Protein AF-X1HG14-F1 (afdb_monomer_lite)

Secondary structure (DSSP, 8-state):
--SSHHHHH------S-TT--HHHHHHHHHHTTS-HHHHHHHHHHHHHH-HHHHHHHHHSS--S-THHHHHHHHTT-TTSHHHHHHHHS--TTSSTTSPPHHHHHHHHTTTT-HHHHHHHHHHHHHTT-HHHHHHHHHTTTT-TTTS-GGGHHHHHHHHHHHGGGS-----STT---HHHHHHHHHHHHHTT-S-HHHHHHHHHHHHHH-S-SHHHHHHHHHHHHHHHTT--GGG-SS-GGGSGGG-

Foldseek 3Di:
DDDCLCLQQPQDWDPDPLVDQVSVVVLVVVLVPDDPVCSVVVLVVSCVLRVQVVCCVPRVGRPDHPVVLLVCVVVLGCNRSVNVCVVVPPDPQGDPLAHRPVNLLCLLVQLQALVSNLVSLVVCLVVVNNLNSLVVVLSCLPPCVSHPLNSLLSLLLSLQQCLQSADPDADDDPGPGSNVSSLSSNLSSLLVDPALVVVLVSLVVRQVVHNHDCSLVVNLVVQVVCVVVVHDCNSHSHGNVCSVVSD

Sequence (247 aa):
MKSHNSLFTSTERDTSSQDNNPRKTEIDEALGKIPIETRDSVLELIKRLFPQIDGVYQYGYSSHGHEWQLIWSKDLRVCATDNFDSYFTLIPGGVEEELSQYEIVNVLGRTNNVEEFEKILREYLENKKIRKVLQKMHVYTDDENLIPKANAENIVHALFNISDDLPEEKIGMLDFGADMELMQIIYQILIREEDKNKNYEILKRTIPESRGLYGPVQKISLESSKKEKGKDSDKFVVPEDKIEELQ

pLDDT: mean 88.33, std 11.68, range [37.03, 98.62]

Structure (mmCIF, N/CA/C/O backbone):
data_AF-X1HG14-F1
#
_entry.id   AF-X1HG14-F1
#
loop_
_atom_site.group_PDB
_atom_site.id
_atom_site.type_symbol
_atom_site.label_atom_id
_atom_site.label_alt_id
_atom_site.label_comp_id
_atom_site.label_asym_id
_atom_site.label_entity_id
_atom_site.label_seq_id
_atom_site.pdbx_PDB_ins_code
_atom_site.Cartn_x
_atom_site.Cartn_y
_atom_site.Cartn_z
_atom_site.occupancy
_atom_site.B_iso_or_equiv
_atom_site.auth_seq_id
_atom_site.auth_comp_id
_atom_site.auth_asym_id
_atom_site.auth_atom_id
_atom_site.pdbx_PDB_model_num
ATOM 1 N N . MET A 1 1 ? 19.791 -11.208 -12.837 1.00 37.03 1 MET A N 1
ATOM 2 C CA . MET A 1 1 ? 20.269 -10.135 -13.735 1.00 37.03 1 MET A CA 1
ATOM 3 C C . MET A 1 1 ? 19.737 -8.788 -13.227 1.00 37.03 1 MET A C 1
ATOM 5 O O . MET A 1 1 ? 19.044 -8.097 -13.949 1.00 37.03 1 MET A O 1
ATOM 9 N N . LYS A 1 2 ? 20.025 -8.444 -11.959 1.00 44.75 2 LYS A N 1
ATOM 10 C CA . LYS A 1 2 ? 19.595 -7.200 -11.293 1.00 44.75 2 LYS A CA 1
ATOM 11 C C . LYS A 1 2 ? 20.844 -6.346 -11.067 1.00 44.75 2 LYS A C 1
ATOM 13 O O . LYS A 1 2 ? 21.609 -6.705 -10.180 1.00 44.75 2 LYS A O 1
ATOM 18 N N . SER A 1 3 ? 21.100 -5.304 -11.866 1.00 54.47 3 SER A N 1
ATOM 19 C CA . SER A 1 3 ? 22.075 -4.261 -11.461 1.00 54.47 3 SER A CA 1
ATOM 20 C C . SER A 1 3 ? 22.088 -2.948 -12.264 1.00 54.47 3 SER A C 1
ATOM 22 O O . SER A 1 3 ? 22.900 -2.099 -11.923 1.00 54.47 3 SER A O 1
ATOM 24 N N . HIS A 1 4 ? 21.258 -2.737 -13.298 1.00 69.06 4 HIS A N 1
ATOM 25 C CA . HIS A 1 4 ? 21.346 -1.509 -14.123 1.00 69.06 4 HIS A CA 1
ATOM 26 C C . HIS A 1 4 ? 20.038 -0.702 -14.212 1.00 69.06 4 HIS A C 1
ATOM 28 O O . HIS A 1 4 ? 19.959 0.230 -15.003 1.00 69.06 4 HIS A O 1
ATOM 34 N N . ASN A 1 5 ? 19.002 -1.017 -13.426 1.00 82.75 5 ASN A N 1
ATOM 35 C CA . ASN A 1 5 ? 17.765 -0.222 -13.435 1.00 82.75 5 ASN A CA 1
ATOM 36 C C . ASN A 1 5 ? 18.010 1.206 -12.913 1.00 82.75 5 ASN A C 1
ATOM 38 O O . ASN A 1 5 ? 17.555 2.168 -13.525 1.00 82.75 5 ASN A O 1
ATOM 42 N N . SER A 1 6 ? 18.826 1.356 -11.865 1.00 86.75 6 SER A N 1
ATOM 43 C CA . SER A 1 6 ? 19.183 2.640 -11.250 1.00 86.75 6 SER A CA 1
ATOM 44 C C . SER A 1 6 ? 19.864 3.618 -12.210 1.00 86.75 6 SER A C 1
ATOM 46 O O . SER A 1 6 ? 19.707 4.828 -12.036 1.00 86.75 6 SER A O 1
ATOM 48 N N . LEU A 1 7 ? 20.537 3.118 -13.258 1.00 89.00 7 LEU A N 1
ATOM 49 C CA . LEU A 1 7 ? 21.065 3.941 -14.350 1.00 89.00 7 LEU A CA 1
ATOM 50 C C . LEU A 1 7 ? 19.959 4.818 -14.946 1.00 89.00 7 LEU A C 1
ATOM 52 O O . LEU A 1 7 ? 20.166 6.010 -15.146 1.00 89.00 7 LEU A O 1
ATOM 56 N N . PHE A 1 8 ? 18.775 4.237 -15.161 1.00 89.94 8 PHE A N 1
ATOM 57 C CA . PHE A 1 8 ? 17.622 4.886 -15.783 1.00 89.94 8 PHE A CA 1
ATOM 58 C C . PHE A 1 8 ? 16.586 5.404 -14.782 1.00 89.94 8 PHE A C 1
ATOM 60 O O . PHE A 1 8 ? 15.851 6.337 -15.111 1.00 89.94 8 PHE A O 1
ATOM 67 N N . THR A 1 9 ? 16.490 4.803 -13.589 1.00 91.19 9 THR A N 1
ATOM 68 C CA . THR A 1 9 ? 15.391 5.046 -12.640 1.00 91.19 9 THR A CA 1
ATOM 69 C C . THR A 1 9 ? 15.763 5.806 -11.376 1.00 91.19 9 THR A C 1
ATOM 71 O O . THR A 1 9 ? 14.869 6.166 -10.616 1.00 91.19 9 THR A O 1
ATOM 74 N N . SER A 1 10 ? 17.049 6.075 -11.128 1.00 88.06 10 SER A N 1
ATOM 75 C CA . SER A 1 10 ? 17.454 6.761 -9.899 1.00 88.06 10 SER A CA 1
ATOM 76 C C . SER A 1 10 ? 16.996 8.224 -9.867 1.00 88.06 10 SER A C 1
ATOM 78 O O . SER A 1 10 ? 17.323 9.025 -10.750 1.00 88.06 10 SER A O 1
ATOM 80 N N . THR A 1 11 ? 16.304 8.588 -8.787 1.00 86.12 11 THR A N 1
ATOM 81 C CA . THR A 1 11 ? 15.954 9.972 -8.420 1.00 86.12 11 THR A CA 1
ATOM 82 C C . THR A 1 11 ? 16.933 10.584 -7.419 1.00 86.12 11 THR A C 1
ATOM 84 O O . THR A 1 11 ? 16.721 11.699 -6.945 1.00 86.12 11 THR A O 1
ATOM 87 N N . GLU A 1 12 ? 18.006 9.875 -7.066 1.00 78.44 12 GLU A N 1
ATOM 88 C CA . GLU A 1 12 ? 19.009 10.404 -6.148 1.00 78.44 12 GLU A CA 1
ATOM 89 C C . GLU A 1 12 ? 19.775 11.562 -6.802 1.00 78.44 12 GLU A C 1
ATOM 91 O O . GLU A 1 12 ? 20.118 11.539 -7.994 1.00 78.44 12 GLU A O 1
ATOM 96 N N . ARG A 1 13 ? 20.017 12.613 -6.009 1.00 68.00 13 ARG A N 1
ATOM 97 C CA . ARG A 1 13 ? 20.883 13.718 -6.419 1.00 68.00 13 ARG A CA 1
ATOM 98 C C . ARG A 1 13 ? 22.331 13.312 -6.212 1.00 68.00 13 ARG A C 1
ATOM 100 O O . ARG A 1 13 ? 22.834 13.357 -5.092 1.00 68.00 13 ARG A O 1
ATOM 107 N N . ASP A 1 14 ? 23.004 13.014 -7.311 1.00 62.06 14 ASP A N 1
ATOM 108 C CA . ASP A 1 14 ? 24.458 12.952 -7.333 1.00 62.06 14 ASP A CA 1
ATOM 109 C C . ASP A 1 14 ? 25.018 14.371 -7.179 1.00 62.06 14 ASP A C 1
ATOM 111 O O . ASP A 1 14 ? 24.690 15.276 -7.946 1.00 62.06 14 ASP A O 1
ATOM 115 N N . THR A 1 15 ? 25.863 14.587 -6.171 1.00 55.31 15 THR A N 1
ATOM 116 C CA . THR A 1 15 ? 26.515 15.881 -5.892 1.00 55.31 15 THR A CA 1
ATOM 117 C C . THR A 1 15 ? 27.726 16.154 -6.794 1.00 55.31 15 THR A C 1
ATOM 119 O O . THR A 1 15 ? 28.475 17.105 -6.566 1.00 55.31 15 THR A O 1
ATOM 122 N N . SER A 1 16 ? 27.935 15.331 -7.825 1.00 55.62 16 SER A N 1
ATOM 123 C CA . SER A 1 16 ? 28.983 15.510 -8.830 1.00 55.62 16 SER A CA 1
ATOM 124 C C . SER A 1 16 ? 28.740 16.759 -9.684 1.00 55.62 16 SER A C 1
ATOM 126 O O . SER A 1 16 ? 27.602 17.113 -9.983 1.00 55.62 16 SER A O 1
ATOM 128 N N . SER A 1 17 ? 29.822 17.418 -10.110 1.00 55.56 17 SER A N 1
ATOM 129 C CA . SER A 1 17 ? 29.793 18.572 -11.022 1.00 55.56 17 SER A CA 1
ATOM 130 C C . SER A 1 17 ? 28.942 18.312 -12.275 1.00 55.56 17 SER A C 1
ATOM 132 O O . SER A 1 17 ? 28.967 17.194 -12.787 1.00 55.56 17 SER A O 1
ATOM 134 N N . GLN A 1 18 ? 28.291 19.358 -12.804 1.00 56.31 18 GLN A N 1
ATOM 135 C CA . GLN A 1 18 ? 27.394 19.349 -13.980 1.00 56.31 18 GLN A CA 1
ATOM 136 C C . GLN A 1 18 ? 27.862 18.486 -15.172 1.00 56.31 18 GLN A C 1
ATOM 138 O O . GLN A 1 18 ? 27.026 17.881 -15.839 1.00 56.31 18 GLN A O 1
ATOM 143 N N . ASP A 1 19 ? 29.175 18.391 -15.410 1.00 58.16 19 ASP A N 1
ATOM 144 C CA . ASP A 1 19 ? 29.764 17.666 -16.545 1.00 58.16 19 ASP A CA 1
ATOM 145 C C . ASP A 1 19 ? 30.156 16.200 -16.270 1.00 58.16 19 ASP A C 1
ATOM 147 O O . ASP A 1 19 ? 30.529 15.496 -17.203 1.00 58.16 19 ASP A O 1
ATOM 151 N N . ASN A 1 20 ? 30.061 15.705 -15.029 1.00 66.31 20 ASN A N 1
ATOM 152 C CA . ASN A 1 20 ? 30.586 14.385 -14.634 1.00 66.31 20 ASN A CA 1
ATOM 153 C C . ASN A 1 20 ? 29.523 13.464 -14.020 1.00 66.31 20 ASN A C 1
ATOM 155 O O . ASN A 1 20 ? 29.824 12.700 -13.102 1.00 66.31 20 ASN A O 1
ATOM 159 N N . ASN A 1 21 ? 28.275 13.530 -14.490 1.00 82.56 21 ASN A N 1
ATOM 160 C CA . ASN A 1 21 ? 27.281 12.558 -14.045 1.00 82.56 21 ASN A CA 1
ATOM 161 C C . ASN A 1 21 ? 27.595 11.180 -14.668 1.00 82.56 21 ASN A C 1
ATOM 163 O O . ASN A 1 21 ? 27.523 11.055 -15.894 1.00 82.56 21 ASN A O 1
ATOM 167 N N . PRO A 1 22 ? 27.900 10.139 -13.869 1.00 85.94 22 PRO A N 1
ATOM 168 C CA . PRO A 1 22 ? 28.295 8.828 -14.391 1.00 85.94 22 PRO A CA 1
ATOM 169 C C . PRO A 1 22 ? 27.205 8.189 -15.259 1.00 85.94 22 PRO A C 1
ATOM 171 O O . PRO A 1 22 ? 27.520 7.503 -16.229 1.00 85.94 22 PRO A O 1
ATOM 174 N N . ARG A 1 23 ? 25.927 8.486 -14.980 1.00 89.44 23 ARG A N 1
ATOM 175 C CA . ARG A 1 23 ? 24.801 7.985 -15.777 1.00 89.44 23 ARG A CA 1
ATOM 176 C C . ARG A 1 23 ? 24.809 8.542 -17.195 1.00 89.44 23 ARG A C 1
ATOM 178 O O . ARG A 1 23 ? 24.536 7.808 -18.137 1.00 89.44 23 ARG A O 1
ATOM 185 N N . LYS A 1 24 ? 25.139 9.830 -17.356 1.00 90.81 24 LYS A N 1
ATOM 186 C CA . LYS A 1 24 ? 25.243 10.464 -18.679 1.00 90.81 24 LYS A CA 1
ATOM 187 C C . LYS A 1 24 ? 26.335 9.793 -19.503 1.00 90.81 24 LYS A C 1
ATOM 189 O O . LYS A 1 24 ? 26.085 9.407 -20.637 1.00 90.81 24 LYS A O 1
ATOM 194 N N . THR A 1 25 ? 27.510 9.608 -18.902 1.00 90.94 25 THR A N 1
ATOM 195 C CA . THR A 1 25 ? 28.652 8.957 -19.550 1.00 90.94 25 THR A CA 1
ATOM 196 C C . THR A 1 25 ? 28.298 7.553 -20.026 1.00 90.94 25 THR A C 1
ATOM 198 O O . THR A 1 25 ? 28.524 7.226 -21.185 1.00 90.94 25 THR A O 1
ATOM 201 N N . GLU A 1 26 ? 27.684 6.738 -19.169 1.00 91.94 26 GLU A N 1
ATOM 202 C CA . GLU A 1 26 ? 27.325 5.361 -19.516 1.00 91.94 26 GLU A CA 1
ATOM 203 C C . GLU A 1 26 ? 26.264 5.291 -20.631 1.00 91.94 26 GLU A C 1
ATOM 205 O O . GLU A 1 26 ? 26.363 4.461 -21.541 1.00 91.94 26 GLU A O 1
ATOM 210 N N . ILE A 1 27 ? 25.281 6.200 -20.622 1.00 92.50 27 ILE A N 1
ATOM 211 C CA . ILE A 1 27 ? 24.283 6.299 -21.696 1.00 92.50 27 ILE A CA 1
ATOM 212 C C . ILE A 1 27 ? 24.938 6.758 -23.006 1.00 92.50 27 ILE A C 1
ATOM 214 O O . ILE A 1 27 ? 24.685 6.150 -24.046 1.00 92.50 27 ILE A O 1
ATOM 218 N N . ASP A 1 28 ? 25.808 7.770 -22.978 1.00 94.00 28 ASP A N 1
ATOM 219 C CA . ASP A 1 28 ? 26.518 8.261 -24.167 1.00 94.00 28 ASP A CA 1
ATOM 220 C C . ASP A 1 28 ? 27.437 7.177 -24.765 1.00 94.00 28 ASP A C 1
ATOM 222 O O . ASP A 1 28 ? 27.477 6.991 -25.986 1.00 94.00 28 ASP A O 1
ATOM 226 N N . GLU A 1 29 ? 28.114 6.389 -23.925 1.00 94.19 29 GLU A N 1
ATOM 227 C CA . GLU A 1 29 ? 28.898 5.224 -24.353 1.00 94.19 29 GLU A CA 1
ATOM 228 C C . GLU A 1 29 ? 28.026 4.144 -25.010 1.00 94.19 29 GLU A C 1
ATOM 230 O O . GLU A 1 29 ? 28.424 3.544 -26.016 1.00 94.19 29 GLU A O 1
ATOM 235 N N . ALA A 1 30 ? 26.827 3.890 -24.478 1.00 92.38 30 ALA A N 1
ATOM 236 C CA . ALA A 1 30 ? 25.874 2.958 -25.074 1.00 92.38 30 ALA A CA 1
ATOM 237 C C . ALA A 1 30 ? 25.327 3.476 -26.416 1.00 92.38 30 ALA A C 1
ATOM 239 O O . ALA A 1 30 ? 25.281 2.719 -27.390 1.00 92.38 30 ALA A O 1
ATOM 240 N N . LEU A 1 31 ? 24.994 4.768 -26.512 1.00 94.12 31 LEU A N 1
ATOM 241 C CA . LEU A 1 31 ? 24.591 5.425 -27.761 1.00 94.12 31 LEU A CA 1
ATOM 242 C C . LEU A 1 31 ? 25.721 5.407 -28.805 1.00 94.12 31 LEU A C 1
ATOM 244 O O . LEU A 1 31 ? 25.474 5.287 -30.005 1.00 94.12 31 LEU A O 1
ATOM 248 N N . GLY A 1 32 ? 26.981 5.438 -28.368 1.00 94.81 32 GLY A N 1
ATOM 249 C CA . GLY A 1 32 ? 28.151 5.271 -29.231 1.00 94.81 32 GLY A CA 1
ATOM 250 C C . GLY A 1 32 ? 28.179 3.942 -29.999 1.00 94.81 32 GLY A C 1
ATOM 251 O O . GLY A 1 32 ? 28.792 3.869 -31.066 1.00 94.81 32 GLY A O 1
ATOM 252 N N . LYS A 1 33 ? 27.482 2.910 -29.506 1.00 94.75 33 LYS A N 1
ATOM 253 C CA . LYS A 1 33 ? 27.430 1.567 -30.110 1.00 94.75 33 LYS A CA 1
ATOM 254 C C . LYS A 1 33 ? 26.352 1.419 -31.188 1.00 94.75 33 LYS A C 1
ATOM 256 O O . LYS A 1 33 ? 26.352 0.411 -31.890 1.00 94.75 33 LYS A O 1
ATOM 261 N N . ILE A 1 34 ? 25.453 2.394 -31.332 1.00 94.19 34 ILE A N 1
ATOM 262 C CA . ILE A 1 34 ? 24.388 2.385 -32.348 1.00 94.19 34 ILE A CA 1
ATOM 263 C C . ILE A 1 34 ? 24.704 3.347 -33.514 1.00 94.19 34 ILE A C 1
ATOM 265 O O . ILE A 1 34 ? 25.534 4.257 -33.350 1.00 94.19 34 ILE A O 1
ATOM 269 N N . PRO A 1 35 ? 24.070 3.161 -34.695 1.00 95.56 35 PRO A N 1
ATOM 270 C CA . PRO A 1 35 ? 24.285 4.010 -35.868 1.00 95.56 35 PRO A CA 1
ATOM 271 C C . PRO A 1 35 ? 24.000 5.484 -35.580 1.00 95.56 35 PRO A C 1
ATOM 273 O O . PRO A 1 35 ? 23.017 5.812 -34.907 1.00 95.56 35 PRO A O 1
ATOM 276 N N . ILE A 1 36 ? 24.858 6.373 -36.089 1.00 94.50 36 ILE A N 1
ATOM 277 C CA . ILE A 1 36 ? 24.863 7.794 -35.719 1.00 94.50 36 ILE A CA 1
ATOM 278 C C . ILE A 1 36 ? 23.544 8.493 -36.052 1.00 94.50 36 ILE A C 1
ATOM 280 O O . ILE A 1 36 ? 23.058 9.291 -35.259 1.00 94.50 36 ILE A O 1
ATOM 284 N N . GLU A 1 37 ? 22.917 8.103 -37.157 1.00 95.25 37 GLU A N 1
ATOM 285 C CA . GLU A 1 37 ? 21.624 8.589 -37.628 1.00 95.25 37 GLU A CA 1
ATOM 286 C C . GLU A 1 37 ? 20.454 8.277 -36.681 1.00 95.25 37 GLU A C 1
ATOM 288 O O . GLU A 1 37 ? 19.414 8.926 -36.756 1.00 95.25 37 GLU A O 1
ATOM 293 N N . THR A 1 38 ? 20.611 7.307 -35.774 1.00 94.25 38 THR A N 1
ATOM 294 C CA . THR A 1 38 ? 19.563 6.914 -34.815 1.00 94.25 38 THR A CA 1
ATOM 295 C C . THR A 1 38 ? 19.787 7.447 -33.405 1.00 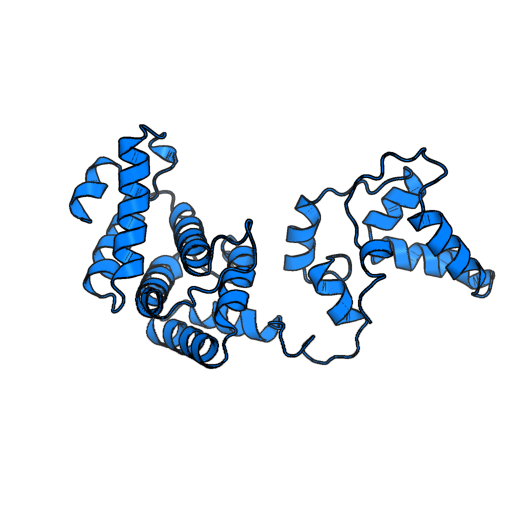94.25 38 THR A C 1
ATOM 297 O O . THR A 1 38 ? 18.855 7.426 -32.602 1.00 94.25 38 THR A O 1
ATOM 300 N N . ARG A 1 39 ? 20.991 7.947 -33.091 1.00 95.12 39 ARG A N 1
ATOM 301 C CA . ARG A 1 39 ? 21.392 8.298 -31.718 1.00 95.12 39 ARG A CA 1
ATOM 302 C C . ARG A 1 39 ? 20.474 9.323 -31.078 1.00 95.12 39 ARG A C 1
ATOM 304 O O . ARG A 1 39 ? 19.967 9.069 -29.991 1.00 95.12 39 ARG A O 1
ATOM 311 N N . ASP A 1 40 ? 20.202 10.419 -31.779 1.00 94.31 40 ASP A N 1
ATOM 312 C CA . ASP A 1 40 ? 19.354 11.492 -31.255 1.00 94.31 40 ASP A CA 1
ATOM 313 C C . ASP A 1 40 ? 17.921 11.004 -31.021 1.00 94.31 40 ASP A C 1
ATOM 315 O O . ASP A 1 40 ? 17.322 11.283 -29.986 1.00 94.31 40 ASP A O 1
ATOM 319 N N . SER A 1 41 ? 17.386 10.196 -31.942 1.00 95.88 41 SER A N 1
ATOM 320 C CA . SER A 1 41 ? 16.037 9.631 -31.807 1.00 95.88 41 SER A CA 1
ATOM 321 C C . SER A 1 41 ? 15.935 8.664 -30.625 1.00 95.88 41 SER A C 1
ATOM 323 O O . SER A 1 41 ? 14.945 8.679 -29.893 1.00 95.88 41 SER A O 1
ATOM 325 N N . VAL A 1 42 ? 16.959 7.832 -30.416 1.00 95.94 42 VAL A N 1
ATOM 326 C CA . VAL A 1 42 ? 17.020 6.909 -29.276 1.00 95.94 42 VAL A CA 1
ATOM 327 C C . VAL A 1 42 ? 17.178 7.677 -27.966 1.00 95.94 42 VAL A C 1
ATOM 329 O O . VAL A 1 42 ? 16.492 7.358 -26.999 1.00 95.94 42 VAL A O 1
ATOM 332 N N . LEU A 1 43 ? 18.015 8.716 -27.931 1.00 95.69 43 LEU A N 1
ATOM 333 C CA . LEU A 1 43 ? 18.176 9.561 -26.750 1.00 95.69 43 LEU A CA 1
ATOM 334 C C . LEU A 1 43 ? 16.863 10.262 -26.373 1.00 95.69 43 LEU A C 1
ATOM 336 O O . LEU A 1 43 ? 16.473 10.247 -25.207 1.00 95.69 43 LEU A O 1
ATOM 340 N N . GLU A 1 44 ? 16.145 10.824 -27.344 1.00 96.50 44 GLU A N 1
ATOM 341 C CA . GLU A 1 44 ? 14.839 11.449 -27.101 1.00 96.50 44 GLU A CA 1
ATOM 342 C C . GLU A 1 44 ? 13.794 10.439 -26.604 1.00 96.50 44 GLU A C 1
ATOM 344 O O . GLU A 1 44 ? 13.020 10.734 -25.688 1.00 96.50 44 GLU A O 1
ATOM 349 N N . LEU A 1 45 ? 13.806 9.210 -27.130 1.00 95.62 45 LEU A N 1
ATOM 350 C CA . LEU A 1 45 ? 12.962 8.134 -26.610 1.00 95.62 45 LEU A CA 1
ATOM 351 C C . LEU A 1 45 ? 13.313 7.798 -25.153 1.00 95.62 45 LEU A C 1
ATOM 353 O O . LEU A 1 45 ? 12.408 7.693 -24.323 1.00 95.62 45 LEU A O 1
ATOM 357 N N . ILE A 1 46 ? 14.603 7.665 -24.828 1.00 94.50 46 ILE A N 1
ATOM 358 C CA . ILE A 1 46 ? 15.074 7.398 -23.461 1.00 94.50 46 ILE A CA 1
ATOM 359 C C . ILE A 1 46 ? 14.599 8.502 -22.516 1.00 94.50 46 ILE A C 1
ATOM 361 O O . ILE A 1 46 ? 14.016 8.190 -21.483 1.00 94.50 46 ILE A O 1
ATOM 365 N N . LYS A 1 47 ? 14.763 9.781 -22.872 1.00 94.50 47 LYS A N 1
ATOM 366 C CA . LYS A 1 47 ? 14.298 10.914 -22.050 1.00 94.50 47 LYS A CA 1
ATOM 367 C C . LYS A 1 47 ? 12.788 10.890 -21.815 1.00 94.50 47 LYS A C 1
ATOM 369 O O . LYS A 1 47 ? 12.322 11.221 -20.728 1.00 94.50 47 LYS A O 1
ATOM 374 N N . ARG A 1 48 ? 12.010 10.463 -22.814 1.00 94.31 48 ARG A N 1
ATOM 375 C CA . ARG A 1 48 ? 10.549 10.367 -22.700 1.00 94.31 48 ARG A CA 1
ATOM 376 C C . ARG A 1 48 ? 10.101 9.194 -21.827 1.00 94.31 48 ARG A C 1
ATOM 378 O O . ARG A 1 48 ? 9.150 9.338 -21.057 1.00 94.31 48 ARG A O 1
ATOM 385 N N . LEU A 1 49 ? 10.773 8.048 -21.940 1.00 94.00 49 LEU A N 1
ATOM 386 C CA . LEU A 1 49 ? 10.513 6.877 -21.100 1.00 94.00 49 LEU A CA 1
ATOM 387 C C . LEU A 1 49 ? 11.011 7.084 -19.666 1.00 94.00 49 LEU A C 1
ATOM 389 O O . LEU A 1 49 ? 10.335 6.650 -18.740 1.00 94.00 49 LEU A O 1
ATOM 393 N N . PHE A 1 50 ? 12.126 7.798 -19.488 1.00 94.38 50 PHE A N 1
ATOM 394 C CA . PHE A 1 50 ? 12.815 8.043 -18.220 1.00 94.38 50 PHE A CA 1
ATOM 395 C C . PHE A 1 50 ? 13.049 9.547 -17.994 1.00 94.38 50 PHE A C 1
ATOM 397 O O . PHE A 1 50 ? 14.156 10.042 -18.215 1.00 94.38 50 PHE A O 1
ATOM 404 N N . PRO A 1 51 ? 12.048 10.294 -17.493 1.00 92.88 51 PRO A N 1
ATOM 405 C CA . PRO A 1 51 ? 12.155 11.747 -17.305 1.00 92.88 51 PRO A CA 1
ATOM 406 C C . PRO A 1 51 ? 13.305 12.193 -16.391 1.00 92.88 51 PRO A C 1
ATOM 408 O O . PRO A 1 51 ? 13.807 13.306 -16.513 1.00 92.88 51 PRO A O 1
ATOM 411 N N . GLN A 1 52 ? 13.760 11.332 -15.477 1.00 91.12 52 GLN A N 1
ATOM 412 C CA . GLN A 1 52 ? 14.947 11.603 -14.657 1.00 91.12 52 GLN A CA 1
ATOM 413 C C . GLN A 1 52 ? 16.249 11.700 -15.467 1.00 91.12 52 GLN A C 1
ATOM 415 O O . GLN A 1 52 ? 17.144 12.444 -1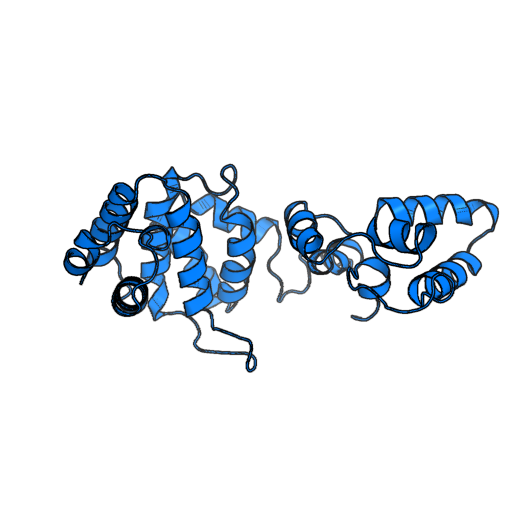5.072 1.00 91.12 52 GLN A O 1
ATOM 420 N N . ILE A 1 53 ? 16.343 11.025 -16.619 1.00 92.62 53 ILE A N 1
ATOM 421 C CA . ILE A 1 53 ? 17.485 11.146 -17.536 1.00 92.62 53 ILE A CA 1
ATOM 422 C C . ILE A 1 53 ? 17.472 12.489 -18.257 1.00 92.62 53 ILE A C 1
ATOM 424 O O . ILE A 1 53 ? 18.530 13.077 -18.462 1.00 92.62 53 ILE A O 1
ATOM 428 N N . ASP A 1 54 ? 16.297 13.023 -18.589 1.00 92.12 54 ASP A N 1
ATOM 429 C CA . ASP A 1 54 ? 16.205 14.353 -19.195 1.00 92.12 54 ASP A CA 1
ATOM 430 C C . ASP A 1 54 ? 16.841 15.419 -18.288 1.00 92.12 54 ASP A C 1
ATOM 432 O O . ASP A 1 54 ? 17.685 16.194 -18.735 1.00 92.12 54 ASP A O 1
ATOM 436 N N . GLY A 1 55 ? 16.564 15.360 -16.980 1.00 88.31 55 GLY A N 1
ATOM 437 C CA . GLY A 1 55 ? 17.233 16.208 -15.990 1.00 88.31 55 GLY A CA 1
ATOM 438 C C . GLY A 1 55 ? 18.756 16.026 -15.962 1.00 88.31 55 GLY A C 1
ATOM 439 O O . GLY A 1 55 ? 19.492 17.010 -15.894 1.00 88.31 55 GLY A O 1
ATOM 440 N N . VAL A 1 56 ? 19.251 14.790 -16.089 1.00 89.94 56 VAL A N 1
ATOM 441 C CA . VAL A 1 56 ? 20.696 14.511 -16.166 1.00 89.94 56 VAL A CA 1
ATOM 442 C C . VAL A 1 56 ? 21.332 15.183 -17.389 1.00 89.94 56 VAL A C 1
ATOM 444 O O . VAL A 1 56 ? 22.405 15.770 -17.265 1.00 89.94 56 VAL A O 1
ATOM 447 N N . TYR A 1 57 ? 20.670 15.168 -18.548 1.00 89.75 57 TYR A N 1
ATOM 448 C CA . TYR A 1 57 ? 21.182 15.819 -19.760 1.00 89.75 57 TYR A CA 1
ATOM 449 C C . TYR A 1 57 ? 21.035 17.347 -19.744 1.00 89.75 57 TYR A C 1
ATOM 451 O O . TYR A 1 57 ? 21.899 18.031 -20.290 1.00 89.75 57 TYR A O 1
ATOM 459 N N . GLN A 1 58 ? 19.975 17.885 -19.133 1.00 88.12 58 GLN A N 1
ATOM 460 C CA . GLN A 1 58 ? 19.711 19.330 -19.091 1.00 88.12 58 GLN A CA 1
ATOM 461 C C . GLN A 1 58 ? 20.455 20.052 -17.961 1.00 88.12 58 GLN A C 1
ATOM 463 O O . GLN A 1 58 ? 20.924 21.174 -18.145 1.00 88.12 58 GLN A O 1
ATOM 468 N N . TYR A 1 59 ? 20.550 19.424 -16.789 1.00 85.69 59 TYR A N 1
ATOM 469 C CA . TYR A 1 59 ? 21.006 20.061 -15.551 1.00 85.69 59 TYR A CA 1
ATOM 470 C C . TYR A 1 59 ? 22.185 19.345 -14.882 1.00 85.69 59 TYR A C 1
ATOM 472 O O . TYR A 1 59 ? 22.771 19.905 -13.956 1.00 85.69 59 TYR A O 1
ATOM 480 N N . GLY A 1 60 ? 22.543 18.135 -15.328 1.00 83.81 60 GLY A N 1
ATOM 481 C CA . GLY A 1 60 ? 23.602 17.310 -14.732 1.00 83.81 60 GLY A CA 1
ATOM 482 C C . GLY A 1 60 ? 23.144 16.430 -13.560 1.00 83.81 60 GLY A C 1
ATOM 483 O O . GLY A 1 60 ? 23.954 15.703 -12.989 1.00 83.81 60 GLY A O 1
ATOM 484 N N . TYR A 1 61 ? 21.860 16.462 -13.190 1.00 82.31 61 TYR A N 1
ATOM 485 C CA . TYR A 1 61 ? 21.285 15.687 -12.083 1.00 82.31 61 TYR A CA 1
ATOM 486 C C . TYR A 1 61 ? 19.794 15.392 -12.314 1.00 82.31 61 TYR A C 1
ATOM 488 O O . TYR A 1 61 ? 19.131 16.096 -13.073 1.00 82.31 61 TYR A O 1
ATOM 496 N N . SER A 1 62 ? 19.234 14.385 -11.630 1.00 83.19 62 SER A N 1
ATOM 497 C CA . SER A 1 62 ? 17.778 14.163 -11.653 1.00 83.19 62 SER A CA 1
ATOM 498 C C . SER A 1 62 ? 17.053 15.328 -10.977 1.00 83.19 62 SER A C 1
ATOM 500 O O . SER A 1 62 ? 17.206 15.559 -9.776 1.00 83.19 62 SER A O 1
ATOM 502 N N . SER A 1 63 ? 16.229 16.048 -11.735 1.00 81.06 63 SER A N 1
ATOM 503 C CA . SER A 1 63 ? 15.344 17.094 -11.209 1.00 81.06 63 SER A CA 1
ATOM 504 C C . SER A 1 63 ? 14.146 16.534 -10.431 1.00 81.06 63 SER A C 1
ATOM 506 O O . SER A 1 63 ? 13.505 17.277 -9.690 1.00 81.06 63 SER A O 1
ATOM 508 N N . HIS A 1 64 ? 13.865 15.235 -10.562 1.00 84.06 64 HIS A N 1
ATOM 509 C CA . HIS A 1 64 ? 12.772 14.542 -9.885 1.00 84.06 64 HIS A CA 1
ATOM 510 C C . HIS A 1 64 ? 13.271 13.927 -8.575 1.00 84.06 64 HIS A C 1
ATOM 512 O O . HIS A 1 64 ? 14.281 13.217 -8.584 1.00 84.06 64 HIS A O 1
ATOM 518 N N . GLY A 1 65 ? 12.575 14.211 -7.470 1.00 83.19 65 GLY A N 1
ATOM 519 C CA . GLY A 1 65 ? 12.847 13.645 -6.151 1.00 83.19 65 GLY A CA 1
ATOM 520 C C . GLY A 1 65 ? 12.177 12.289 -5.912 1.00 83.19 65 GLY A C 1
ATOM 521 O O . GLY A 1 65 ? 11.471 11.752 -6.766 1.00 83.19 65 GLY A O 1
ATOM 522 N N . HIS A 1 66 ? 12.411 11.731 -4.723 1.00 81.75 66 HIS A N 1
ATOM 523 C CA . HIS A 1 66 ? 11.922 10.408 -4.318 1.00 81.75 66 HIS A CA 1
ATOM 524 C C . HIS A 1 66 ? 10.386 10.306 -4.334 1.00 81.75 66 HIS A C 1
ATOM 526 O O . HIS A 1 66 ? 9.831 9.247 -4.609 1.00 81.75 66 HIS A O 1
ATOM 532 N N . GLU A 1 67 ? 9.680 11.409 -4.090 1.00 83.75 67 GLU A N 1
ATOM 533 C CA . GLU A 1 67 ? 8.219 11.496 -4.140 1.00 83.75 67 GLU A CA 1
ATOM 534 C C . GLU A 1 67 ? 7.629 11.085 -5.498 1.00 83.75 67 GLU A C 1
ATOM 536 O O . GLU A 1 67 ? 6.535 10.523 -5.553 1.00 83.75 67 GLU A O 1
ATOM 541 N N . TRP A 1 68 ? 8.370 11.289 -6.592 1.00 89.44 68 TRP A N 1
ATOM 542 C CA . TRP A 1 68 ? 7.924 10.910 -7.931 1.00 89.44 68 TRP A CA 1
ATOM 543 C C . TRP A 1 68 ? 7.888 9.400 -8.147 1.00 89.44 68 TRP A C 1
ATOM 545 O O . TRP A 1 68 ? 7.068 8.936 -8.937 1.00 89.44 68 TRP A O 1
ATOM 555 N N . GLN A 1 69 ? 8.713 8.625 -7.431 1.00 88.94 69 GLN A N 1
ATOM 556 C CA . GLN A 1 69 ? 8.708 7.162 -7.540 1.00 88.94 69 GLN A CA 1
ATOM 557 C C . GLN A 1 69 ? 7.342 6.585 -7.166 1.00 88.94 69 GLN A C 1
ATOM 559 O O . GLN A 1 69 ? 6.852 5.694 -7.853 1.00 88.94 69 GLN A O 1
ATOM 564 N N . LEU A 1 70 ? 6.691 7.139 -6.136 1.00 83.88 70 LEU A N 1
ATOM 565 C CA . LEU A 1 70 ? 5.353 6.718 -5.714 1.00 83.88 70 LEU A CA 1
ATOM 566 C C . LEU A 1 70 ? 4.312 6.984 -6.809 1.00 83.88 70 LEU A C 1
ATOM 568 O O . LEU A 1 70 ? 3.551 6.085 -7.163 1.00 83.88 70 LEU A O 1
ATOM 572 N N . ILE A 1 71 ? 4.324 8.190 -7.387 1.00 89.44 71 ILE A N 1
ATOM 573 C CA . ILE A 1 71 ? 3.401 8.588 -8.462 1.00 89.44 71 ILE A CA 1
ATOM 574 C C . ILE A 1 71 ? 3.608 7.700 -9.693 1.00 89.44 71 ILE A C 1
ATOM 576 O O . ILE A 1 71 ? 2.663 7.118 -10.215 1.00 89.44 71 ILE A O 1
ATOM 580 N N . TRP A 1 72 ? 4.852 7.542 -10.144 1.00 93.38 72 TRP A N 1
ATOM 581 C CA . TRP A 1 72 ? 5.165 6.728 -11.317 1.00 93.38 72 TRP A CA 1
ATOM 582 C C . TRP A 1 72 ? 4.877 5.246 -11.107 1.00 93.38 72 TRP A C 1
ATOM 584 O O . TRP A 1 72 ? 4.491 4.575 -12.063 1.00 93.38 72 TRP A O 1
ATOM 594 N N . SER A 1 73 ? 5.062 4.738 -9.887 1.00 87.31 73 SER A N 1
ATOM 595 C CA . SER A 1 73 ? 4.723 3.361 -9.539 1.00 87.31 73 SER A CA 1
ATOM 596 C C . SER A 1 73 ? 3.216 3.134 -9.671 1.00 87.31 73 SER A C 1
ATOM 598 O O . SER A 1 73 ? 2.803 2.221 -10.389 1.00 87.31 73 SER A O 1
ATOM 600 N N . LYS A 1 74 ? 2.409 4.039 -9.094 1.00 84.56 74 LYS A N 1
AT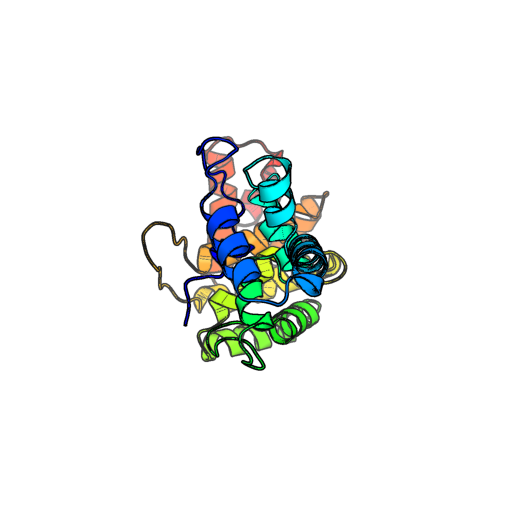OM 601 C CA . LYS A 1 74 ? 0.939 4.047 -9.194 1.00 84.56 74 LYS A CA 1
ATOM 602 C C . LYS A 1 74 ? 0.450 4.145 -10.644 1.00 84.56 74 LYS A C 1
ATOM 604 O O . LYS A 1 74 ? -0.435 3.395 -11.042 1.00 84.56 74 LYS A O 1
ATOM 609 N N . ASP A 1 75 ? 1.085 4.993 -11.449 1.00 89.56 75 ASP A N 1
ATOM 610 C CA . ASP A 1 75 ? 0.782 5.173 -12.877 1.00 89.56 75 ASP A CA 1
ATOM 611 C C . ASP A 1 75 ? 1.352 4.056 -13.775 1.00 89.56 75 ASP A C 1
ATOM 613 O O . ASP A 1 75 ? 1.291 4.145 -15.004 1.00 89.56 75 ASP A O 1
ATOM 617 N N . LEU A 1 76 ? 1.950 3.015 -13.186 1.00 88.75 76 LEU A N 1
ATOM 618 C CA . LEU A 1 76 ? 2.563 1.885 -13.887 1.00 88.75 76 LEU A CA 1
ATOM 619 C C . LEU A 1 76 ? 3.657 2.299 -14.872 1.00 88.75 76 LEU A C 1
ATOM 621 O O . LEU A 1 76 ? 3.913 1.608 -15.853 1.00 88.75 76 LEU A O 1
ATOM 625 N N . ARG A 1 77 ? 4.335 3.423 -14.652 1.00 91.81 77 ARG A N 1
ATOM 626 C CA . ARG A 1 77 ? 5.350 3.911 -15.588 1.00 91.81 77 ARG A CA 1
ATOM 627 C C . ARG A 1 77 ? 6.631 3.094 -15.478 1.00 91.81 77 ARG A C 1
ATOM 629 O O . ARG A 1 77 ? 7.088 2.780 -14.383 1.00 91.81 77 ARG A O 1
ATOM 636 N N . VAL A 1 78 ? 7.268 2.855 -16.625 1.00 91.38 78 VAL A N 1
ATOM 637 C CA . VAL A 1 78 ? 8.570 2.171 -16.732 1.00 91.38 78 VAL A CA 1
ATOM 638 C C . VAL A 1 78 ? 9.708 2.894 -15.995 1.00 91.38 78 VAL A C 1
ATOM 640 O O . VAL A 1 78 ? 10.704 2.279 -15.627 1.00 91.38 78 VAL A O 1
ATOM 643 N N . CYS A 1 79 ? 9.560 4.200 -15.755 1.00 92.31 79 CYS A N 1
ATOM 644 C CA . CYS A 1 79 ? 10.540 5.006 -15.033 1.00 92.31 79 CYS A CA 1
ATOM 645 C C . CYS A 1 79 ? 10.519 4.826 -13.514 1.00 92.31 79 CYS A C 1
ATOM 647 O O . CYS A 1 79 ? 11.451 5.306 -12.867 1.00 92.31 79 CYS A O 1
ATOM 649 N N . ALA A 1 80 ? 9.496 4.169 -12.955 1.00 91.31 80 ALA A N 1
ATOM 650 C CA . ALA A 1 80 ? 9.496 3.779 -11.552 1.00 91.31 80 ALA A CA 1
ATOM 651 C C . ALA A 1 80 ? 10.454 2.603 -11.349 1.00 91.31 80 ALA A C 1
ATOM 653 O O . ALA A 1 80 ? 10.377 1.605 -12.068 1.00 91.31 80 ALA A O 1
ATOM 654 N N . THR A 1 81 ? 11.332 2.713 -10.354 1.00 89.00 81 THR A N 1
ATOM 655 C CA . THR A 1 81 ? 12.364 1.700 -10.079 1.00 89.00 81 THR A CA 1
ATOM 656 C C . THR A 1 81 ? 11.757 0.313 -9.870 1.00 89.00 81 THR A C 1
ATOM 658 O O . THR A 1 81 ? 12.253 -0.657 -10.441 1.00 89.00 81 THR A O 1
ATOM 661 N N . ASP A 1 82 ? 10.635 0.241 -9.150 1.00 83.88 82 ASP A N 1
ATOM 662 C CA . ASP A 1 82 ? 9.926 -1.010 -8.854 1.00 83.88 82 ASP A CA 1
ATOM 663 C C . ASP A 1 82 ? 9.226 -1.623 -10.078 1.00 83.88 82 ASP A C 1
ATOM 665 O O . ASP A 1 82 ? 8.957 -2.820 -10.102 1.00 83.88 82 ASP A O 1
ATOM 669 N N . ASN A 1 83 ? 8.944 -0.824 -11.112 1.00 86.12 83 ASN A N 1
ATOM 670 C CA . ASN A 1 83 ? 8.271 -1.297 -12.322 1.00 86.12 83 ASN A CA 1
ATOM 671 C C . ASN A 1 83 ? 9.251 -1.658 -13.443 1.00 86.12 83 ASN A C 1
ATOM 673 O O . ASN A 1 83 ? 8.885 -2.425 -14.331 1.00 86.12 83 ASN A O 1
ATOM 677 N N . PHE A 1 84 ? 10.472 -1.109 -13.435 1.00 87.81 84 PHE A N 1
ATOM 678 C CA . PHE A 1 84 ? 11.440 -1.234 -14.531 1.00 87.81 84 PHE A CA 1
ATOM 679 C C . PHE A 1 84 ? 11.629 -2.681 -14.996 1.00 87.81 84 PHE A C 1
ATOM 681 O O . PHE A 1 84 ? 11.472 -2.986 -16.181 1.00 87.81 84 PHE A O 1
ATOM 688 N N . ASP A 1 85 ? 11.912 -3.584 -14.056 1.00 79.56 85 ASP A N 1
ATOM 689 C CA . ASP A 1 85 ? 12.198 -4.983 -14.370 1.00 79.56 85 ASP A CA 1
ATOM 690 C C . ASP A 1 85 ? 10.988 -5.669 -15.030 1.00 79.56 85 ASP A C 1
ATOM 692 O O . ASP A 1 85 ? 11.183 -6.502 -15.911 1.00 79.56 85 ASP A O 1
ATOM 696 N N . SER A 1 86 ? 9.751 -5.273 -14.710 1.00 77.12 86 SER A N 1
ATOM 697 C CA . SER A 1 86 ? 8.538 -5.834 -15.332 1.00 77.12 86 SER A CA 1
ATOM 698 C C . SER A 1 86 ? 8.401 -5.494 -16.824 1.00 77.12 86 SER A C 1
ATOM 700 O O . SER A 1 86 ? 7.711 -6.203 -17.553 1.00 77.12 86 SER A O 1
ATOM 702 N N . TYR A 1 87 ? 9.047 -4.421 -17.291 1.00 81.31 87 TYR A N 1
ATOM 703 C CA . TYR A 1 87 ? 8.997 -3.987 -18.692 1.00 81.31 87 TYR A CA 1
ATOM 704 C C . TYR A 1 87 ? 10.123 -4.570 -19.550 1.00 81.31 87 TYR A C 1
ATOM 706 O O . TYR A 1 87 ? 9.926 -4.797 -20.744 1.00 81.31 87 TYR A O 1
ATOM 714 N N . PHE A 1 88 ? 11.303 -4.791 -18.966 1.00 78.06 88 PHE A N 1
ATOM 715 C CA . PHE A 1 88 ? 12.496 -5.225 -19.709 1.00 78.06 88 PHE A CA 1
ATOM 716 C C . PHE A 1 88 ? 12.889 -6.674 -19.459 1.00 78.06 88 PHE A C 1
ATOM 718 O O . PHE A 1 88 ? 13.604 -7.269 -20.268 1.00 78.06 88 PHE A O 1
ATOM 725 N N . THR A 1 89 ? 12.404 -7.267 -18.375 1.00 68.56 89 THR A N 1
ATOM 726 C CA . THR A 1 89 ? 12.505 -8.702 -18.159 1.00 68.56 89 THR A CA 1
ATOM 727 C C . THR A 1 89 ? 11.222 -9.305 -18.699 1.00 68.56 89 THR A C 1
ATOM 729 O O . THR A 1 89 ? 10.133 -9.002 -18.224 1.00 68.56 89 THR A O 1
ATOM 732 N N . LEU A 1 90 ? 11.340 -10.145 -19.726 1.00 53.88 90 LEU A N 1
ATOM 733 C CA . LEU A 1 90 ? 10.240 -10.908 -20.318 1.00 53.88 90 LEU A CA 1
ATOM 734 C C . LEU A 1 90 ? 9.805 -12.009 -19.331 1.00 53.88 90 LEU A C 1
ATOM 736 O O . LEU A 1 90 ? 9.910 -13.197 -19.620 1.00 53.88 90 LEU A O 1
ATOM 740 N N . ILE A 1 91 ? 9.388 -11.613 -18.127 1.00 53.81 91 ILE A N 1
ATOM 741 C CA . ILE A 1 91 ? 8.754 -12.474 -17.138 1.00 53.81 91 ILE A CA 1
ATOM 742 C C . ILE A 1 91 ? 7.282 -12.068 -17.130 1.00 53.81 91 ILE A C 1
ATOM 744 O O . ILE A 1 91 ? 6.924 -11.073 -16.495 1.00 53.81 91 ILE A O 1
ATOM 748 N N . PRO A 1 92 ? 6.415 -12.774 -17.875 1.00 44.59 92 PRO A N 1
ATOM 749 C CA . PRO A 1 92 ? 4.979 -12.587 -17.748 1.00 44.59 92 PRO A CA 1
ATOM 750 C C . PRO A 1 92 ? 4.602 -12.806 -16.276 1.00 44.59 92 PRO A C 1
ATOM 752 O O . PRO A 1 92 ? 4.679 -13.928 -15.789 1.00 44.59 92 PRO A O 1
ATOM 755 N N . GLY A 1 93 ? 4.252 -11.730 -15.565 1.00 47.53 93 GLY A N 1
ATOM 756 C CA . GLY A 1 93 ? 3.916 -11.771 -14.136 1.00 47.53 93 GLY A CA 1
ATOM 757 C C . GLY A 1 93 ? 4.982 -11.250 -13.160 1.00 47.53 93 GLY A C 1
ATOM 758 O O . GLY A 1 93 ? 4.703 -11.245 -11.968 1.00 47.53 93 GLY A O 1
ATOM 759 N N . GLY A 1 94 ? 6.141 -10.763 -13.626 1.00 52.31 94 GLY A N 1
ATOM 760 C CA . GLY A 1 94 ? 7.247 -10.361 -12.739 1.00 52.31 94 GLY A CA 1
ATOM 761 C C . GLY A 1 94 ? 7.959 -11.570 -12.117 1.00 52.31 94 GLY A C 1
ATOM 762 O O . GLY A 1 94 ? 7.650 -12.711 -12.452 1.00 52.31 94 GLY A O 1
ATOM 763 N N . VAL A 1 95 ? 8.943 -11.356 -11.236 1.00 57.94 95 VAL A N 1
ATOM 764 C CA . VAL A 1 95 ? 9.552 -12.472 -10.474 1.00 57.94 95 VAL A CA 1
ATOM 765 C C . VAL A 1 95 ? 8.421 -13.210 -9.738 1.00 57.94 95 VAL A C 1
ATOM 767 O O . VAL A 1 95 ? 7.554 -12.539 -9.202 1.00 57.94 95 VAL A O 1
ATOM 770 N N . GLU A 1 96 ? 8.389 -14.550 -9.672 1.00 53.97 96 GLU A N 1
ATOM 771 C CA . GLU A 1 96 ? 7.290 -15.300 -9.005 1.00 53.97 96 GLU A CA 1
ATOM 772 C C . GLU A 1 96 ? 7.024 -14.856 -7.548 1.00 53.97 96 GLU A C 1
ATOM 774 O O . GLU A 1 96 ? 5.943 -15.087 -7.002 1.00 53.97 96 GLU A O 1
ATOM 779 N N . GLU A 1 97 ? 8.006 -14.202 -6.925 1.00 61.75 97 GLU A N 1
ATOM 780 C CA . GLU A 1 97 ? 7.970 -13.595 -5.591 1.00 61.75 97 GLU A CA 1
ATOM 781 C C . GLU A 1 97 ? 7.272 -12.216 -5.540 1.00 61.75 97 GLU A C 1
ATOM 783 O O . GLU A 1 97 ? 6.947 -11.723 -4.458 1.00 61.75 97 GLU A O 1
ATOM 788 N N . GLU A 1 98 ? 7.042 -11.571 -6.683 1.00 70.06 98 GLU A N 1
ATOM 789 C CA . GLU A 1 98 ? 6.415 -10.255 -6.809 1.00 70.06 98 GLU A CA 1
ATOM 790 C C . GLU A 1 98 ? 4.898 -10.375 -7.024 1.00 70.06 98 GLU A C 1
ATOM 792 O O . GLU A 1 98 ? 4.392 -11.329 -7.611 1.00 70.06 98 GLU A O 1
ATOM 797 N N . LEU A 1 99 ? 4.153 -9.399 -6.498 1.00 79.50 99 LEU A N 1
ATOM 798 C CA . LEU A 1 99 ? 2.707 -9.288 -6.698 1.00 79.50 99 LEU A CA 1
ATOM 799 C C . LEU A 1 99 ? 2.450 -8.506 -7.991 1.00 79.50 99 LEU A C 1
ATOM 801 O O . LEU A 1 99 ? 2.860 -7.350 -8.096 1.00 79.50 99 LEU A O 1
ATOM 805 N N . SER A 1 100 ? 1.770 -9.086 -8.969 1.00 81.69 100 SER A N 1
ATOM 806 C CA . SER A 1 100 ? 1.434 -8.418 -10.229 1.00 81.69 100 SER A CA 1
ATOM 807 C C . SER A 1 100 ? 0.390 -7.307 -10.046 1.00 81.69 100 SER A C 1
ATOM 809 O O . SER A 1 100 ? -0.320 -7.232 -9.039 1.00 81.69 100 SER A O 1
ATOM 811 N N . GLN A 1 101 ? 0.260 -6.433 -11.051 1.00 82.00 101 GLN A N 1
ATOM 812 C CA . GLN A 1 101 ? -0.772 -5.392 -11.033 1.00 82.00 101 GLN A CA 1
ATOM 813 C C . GLN A 1 101 ? -2.190 -5.978 -11.065 1.00 82.00 101 GLN A C 1
ATOM 815 O O . GLN A 1 101 ? -3.099 -5.462 -10.420 1.00 82.00 101 GLN A O 1
ATOM 820 N N . TYR A 1 102 ? -2.384 -7.070 -11.804 1.00 85.94 102 TYR A N 1
ATOM 821 C CA . TYR A 1 102 ? -3.670 -7.758 -11.855 1.00 85.94 102 TYR A CA 1
ATOM 822 C C . TYR A 1 102 ? -4.053 -8.322 -10.482 1.00 85.94 102 TYR A C 1
ATOM 824 O O . TYR A 1 102 ? -5.189 -8.158 -10.047 1.00 85.94 102 TYR A O 1
ATOM 832 N N . GLU A 1 103 ? -3.098 -8.937 -9.780 1.00 90.62 103 GLU A N 1
ATOM 833 C CA . GLU A 1 103 ? -3.315 -9.491 -8.444 1.00 90.62 103 GLU A CA 1
ATOM 834 C C . GLU A 1 103 ? -3.730 -8.417 -7.436 1.00 90.62 103 GLU A C 1
ATOM 836 O O . GLU A 1 103 ? -4.725 -8.609 -6.737 1.00 90.62 103 GLU A O 1
ATOM 841 N N . ILE A 1 104 ? -3.040 -7.267 -7.395 1.00 93.12 104 ILE A N 1
ATOM 842 C CA . ILE A 1 104 ? -3.426 -6.186 -6.476 1.00 93.12 104 ILE A CA 1
ATOM 843 C C . ILE A 1 104 ? -4.778 -5.574 -6.856 1.00 93.12 104 ILE A C 1
ATOM 845 O O . ILE A 1 104 ? -5.610 -5.380 -5.979 1.00 93.12 104 ILE A O 1
ATOM 849 N N . VAL A 1 105 ? -5.064 -5.343 -8.143 1.00 92.19 105 VAL A N 1
ATOM 850 C CA . VAL A 1 105 ? -6.382 -4.840 -8.576 1.00 92.19 105 VAL A CA 1
ATOM 851 C C . VAL A 1 105 ? -7.492 -5.828 -8.215 1.00 92.19 105 VAL A C 1
ATOM 853 O O . VAL A 1 105 ? -8.555 -5.410 -7.761 1.00 92.19 105 VAL A O 1
ATOM 856 N N . ASN A 1 106 ? -7.246 -7.134 -8.351 1.00 94.88 106 ASN A N 1
ATOM 857 C CA . ASN A 1 106 ? -8.197 -8.159 -7.934 1.00 94.88 106 ASN A CA 1
ATOM 858 C C . ASN A 1 106 ? -8.428 -8.134 -6.415 1.00 94.88 106 ASN A C 1
ATOM 860 O O . ASN A 1 106 ? -9.573 -8.243 -5.996 1.00 94.88 106 ASN A O 1
ATOM 864 N N . VAL A 1 107 ? -7.386 -7.933 -5.597 1.00 97.19 107 VAL A N 1
ATOM 865 C CA . VAL A 1 107 ? -7.524 -7.748 -4.139 1.00 97.19 107 VAL A CA 1
ATOM 866 C C . VAL A 1 107 ? -8.364 -6.515 -3.811 1.00 97.19 107 VAL A C 1
ATOM 868 O O . VAL A 1 107 ? -9.346 -6.617 -3.075 1.00 97.19 107 VAL A O 1
ATOM 871 N N . LEU A 1 108 ? -8.021 -5.357 -4.382 1.00 96.81 108 LEU A N 1
ATOM 872 C CA . LEU A 1 108 ? -8.727 -4.099 -4.120 1.00 96.81 108 LEU A CA 1
ATOM 873 C C . LEU A 1 108 ? -10.194 -4.159 -4.571 1.00 96.81 108 LEU A C 1
ATOM 875 O O . LEU A 1 108 ? -11.076 -3.636 -3.887 1.00 96.81 108 LEU A O 1
ATOM 879 N N . GLY A 1 109 ? -10.471 -4.878 -5.662 1.00 96.44 109 GLY A N 1
ATOM 880 C CA . GLY A 1 109 ? -11.817 -5.111 -6.184 1.00 96.44 109 GLY A CA 1
ATOM 881 C C . GLY A 1 109 ? -12.746 -5.918 -5.268 1.00 96.44 109 GLY A C 1
ATOM 882 O O . GLY A 1 109 ? -13.944 -5.949 -5.533 1.00 96.44 109 GLY A O 1
ATOM 883 N N . ARG A 1 110 ? -12.231 -6.543 -4.196 1.00 98.00 110 ARG A N 1
ATOM 884 C CA . ARG A 1 110 ? -13.027 -7.279 -3.191 1.00 98.00 110 ARG A CA 1
ATOM 885 C C . ARG A 1 110 ? -13.355 -6.467 -1.946 1.00 98.00 110 ARG A C 1
ATOM 887 O O . ARG A 1 110 ? -14.146 -6.912 -1.127 1.00 98.00 110 ARG A O 1
ATOM 894 N N . THR A 1 111 ? -12.786 -5.271 -1.795 1.00 97.81 111 THR A N 1
ATOM 895 C CA . THR A 1 111 ? -12.919 -4.455 -0.571 1.00 97.81 111 THR A CA 1
ATOM 896 C C . THR A 1 111 ? -14.358 -4.037 -0.237 1.00 97.81 111 THR A C 1
ATOM 898 O O . THR A 1 111 ? -14.630 -3.580 0.869 1.00 97.81 111 THR A O 1
ATOM 901 N N . ASN A 1 112 ? -15.305 -4.199 -1.162 1.00 97.44 112 ASN A N 1
ATOM 902 C CA . ASN A 1 112 ? -16.726 -3.921 -0.954 1.00 97.44 112 ASN A CA 1
ATOM 903 C C . ASN A 1 112 ? -17.485 -5.038 -0.206 1.00 97.44 112 ASN A C 1
ATOM 905 O O . ASN A 1 112 ? -18.669 -4.855 0.076 1.00 97.44 112 ASN A O 1
ATOM 909 N N . ASN A 1 113 ? -16.843 -6.162 0.121 1.00 98.25 113 ASN A N 1
ATOM 910 C CA . ASN A 1 113 ? -17.438 -7.248 0.896 1.00 98.25 113 ASN A CA 1
ATOM 911 C C . ASN A 1 113 ? -16.400 -7.863 1.855 1.00 98.25 113 ASN A C 1
ATOM 913 O O . ASN A 1 113 ? -15.299 -8.220 1.439 1.00 98.25 113 ASN A O 1
ATOM 917 N N . VAL A 1 114 ? -16.754 -7.984 3.140 1.00 98.06 114 VAL A N 1
ATOM 918 C CA . VAL A 1 114 ? -15.845 -8.479 4.191 1.00 98.06 114 VAL A CA 1
ATOM 919 C C . VAL A 1 114 ? -15.385 -9.900 3.895 1.00 98.06 114 VAL A C 1
ATOM 921 O O . VAL A 1 114 ? -14.191 -10.179 3.964 1.00 98.06 114 VAL A O 1
ATOM 924 N N . GLU A 1 115 ? -16.306 -10.795 3.538 1.00 97.81 115 GLU A N 1
ATOM 925 C CA . GLU A 1 115 ? -16.008 -12.212 3.346 1.00 97.81 115 GLU A CA 1
ATOM 926 C C . GLU A 1 115 ? -15.126 -12.459 2.118 1.00 97.81 115 GLU A C 1
ATOM 928 O O . GLU A 1 115 ? -14.174 -13.237 2.190 1.00 97.81 115 GLU A O 1
ATOM 933 N N . GLU A 1 116 ? -15.411 -11.797 0.994 1.00 98.25 116 GLU A N 1
ATOM 934 C CA . GLU A 1 116 ? -14.613 -11.881 -0.229 1.00 98.25 116 GLU A CA 1
ATOM 935 C C . GLU A 1 116 ? -13.215 -11.296 -0.023 1.00 98.25 116 GLU A C 1
ATOM 937 O O . GLU A 1 116 ? -12.232 -11.907 -0.453 1.00 98.25 116 GLU A O 1
ATOM 942 N N . PHE A 1 117 ? -13.114 -10.139 0.644 1.00 98.50 117 PHE A N 1
ATOM 943 C CA . PHE A 1 117 ? -11.829 -9.502 0.915 1.00 98.50 117 PHE A CA 1
ATOM 944 C C . PHE A 1 117 ? -10.993 -10.313 1.908 1.00 98.50 117 PHE A C 1
ATOM 946 O O . PHE A 1 117 ? -9.817 -10.572 1.664 1.00 98.50 117 PHE A O 1
ATOM 953 N N . GLU A 1 118 ? -11.595 -10.797 2.993 1.00 98.12 118 GLU A N 1
ATOM 954 C CA . GLU A 1 118 ? -10.910 -11.673 3.942 1.00 98.12 118 GLU A CA 1
ATOM 955 C C . GLU A 1 118 ? -10.443 -12.963 3.263 1.00 98.12 118 GLU A C 1
ATOM 957 O O . GLU A 1 118 ? -9.297 -13.375 3.445 1.00 98.12 118 GLU A O 1
ATOM 962 N N . LYS A 1 119 ? -11.300 -13.592 2.449 1.00 98.19 119 LYS A N 1
ATOM 963 C CA . LYS A 1 119 ? -10.958 -14.826 1.740 1.00 98.19 119 LYS A CA 1
ATOM 964 C C . LYS A 1 119 ? -9.721 -14.638 0.867 1.00 98.19 119 LYS A C 1
ATOM 966 O O . LYS A 1 119 ? -8.793 -15.435 0.971 1.00 98.19 119 LYS A O 1
ATOM 971 N N . ILE A 1 120 ? -9.683 -13.588 0.044 1.00 98.19 120 ILE A N 1
ATOM 972 C CA . ILE A 1 120 ? -8.526 -13.361 -0.826 1.00 98.19 120 ILE A CA 1
ATOM 973 C C . ILE A 1 120 ? -7.263 -13.028 -0.017 1.00 98.19 120 ILE A C 1
ATOM 975 O O . ILE A 1 120 ? -6.184 -13.505 -0.354 1.00 98.19 120 ILE A O 1
ATOM 979 N N . LEU A 1 121 ? -7.367 -12.285 1.092 1.00 98.12 121 LEU A N 1
ATOM 980 C CA . LEU A 1 121 ? -6.221 -12.049 1.980 1.00 98.12 121 LEU A CA 1
ATOM 981 C C . LEU A 1 121 ? -5.694 -13.354 2.597 1.00 98.12 121 LEU A C 1
ATOM 983 O O . LEU A 1 121 ? -4.480 -13.537 2.690 1.00 98.12 121 LEU A O 1
ATOM 987 N N . ARG A 1 122 ? -6.583 -14.284 2.965 1.00 97.88 122 ARG A N 1
ATOM 988 C CA . ARG A 1 122 ? -6.205 -15.612 3.472 1.00 97.88 122 ARG A CA 1
ATOM 989 C C . ARG A 1 122 ? -5.509 -16.471 2.418 1.00 97.88 122 ARG A C 1
ATOM 991 O O . ARG A 1 122 ? -4.520 -17.118 2.746 1.00 97.88 122 ARG A O 1
ATOM 998 N N . GLU A 1 123 ? -5.920 -16.401 1.153 1.00 97.06 123 GLU A N 1
ATOM 999 C CA . GLU A 1 123 ? -5.186 -17.045 0.049 1.00 97.06 123 GLU A CA 1
ATOM 1000 C C . GLU A 1 123 ? -3.731 -16.527 -0.030 1.00 97.06 123 GLU A C 1
ATOM 1002 O O . GLU A 1 123 ? -2.796 -17.301 -0.255 1.00 97.06 123 GLU A O 1
ATOM 1007 N N . TYR A 1 124 ? -3.513 -15.231 0.234 1.00 95.75 124 TYR A N 1
ATOM 1008 C CA . TYR A 1 124 ? -2.169 -14.644 0.295 1.00 95.75 124 TYR A CA 1
ATOM 1009 C C . TYR A 1 124 ? -1.401 -14.925 1.597 1.00 95.75 124 TYR A C 1
ATOM 1011 O O . TYR A 1 124 ? -0.167 -14.875 1.611 1.00 95.75 124 TYR A O 1
ATOM 1019 N N . LEU A 1 125 ? -2.091 -15.235 2.695 1.00 95.19 125 LEU A N 1
ATOM 1020 C CA . LEU A 1 125 ? -1.462 -15.770 3.905 1.00 95.19 125 LEU A CA 1
ATOM 1021 C C . LEU A 1 125 ? -0.914 -17.177 3.639 1.00 95.19 125 LEU A C 1
ATOM 1023 O O . LEU A 1 125 ? 0.261 -17.438 3.893 1.00 95.19 125 LEU A O 1
ATOM 1027 N N . GLU A 1 126 ? -1.731 -18.051 3.046 1.00 94.50 126 GLU A N 1
ATOM 1028 C CA . GLU A 1 126 ? -1.368 -19.441 2.740 1.00 94.50 126 GLU A CA 1
ATOM 1029 C C . GLU A 1 126 ? -0.169 -19.542 1.786 1.00 94.50 126 GLU A C 1
ATOM 1031 O O . GLU A 1 126 ? 0.720 -20.374 1.978 1.00 94.50 126 GLU A O 1
ATOM 1036 N N . ASN A 1 127 ? -0.098 -18.660 0.785 1.00 90.69 127 ASN A N 1
ATOM 1037 C CA . ASN A 1 127 ? 1.008 -18.627 -0.173 1.00 90.69 127 ASN A CA 1
ATOM 1038 C C . ASN A 1 127 ? 2.209 -17.763 0.273 1.00 90.69 127 ASN A C 1
ATOM 1040 O O . ASN A 1 127 ? 3.146 -17.581 -0.507 1.00 90.69 127 ASN A O 1
ATOM 1044 N N . LYS A 1 128 ? 2.203 -17.250 1.514 1.00 90.56 128 LYS A N 1
ATOM 1045 C CA . LYS A 1 128 ? 3.262 -16.413 2.113 1.00 90.56 128 LYS A CA 1
ATOM 1046 C C . LYS A 1 128 ? 3.540 -15.088 1.383 1.00 90.56 128 LYS A C 1
ATOM 1048 O O . LYS A 1 128 ? 4.627 -14.528 1.522 1.00 90.56 128 LYS A O 1
ATOM 1053 N N . LYS A 1 129 ? 2.572 -14.546 0.638 1.00 91.19 129 LYS A N 1
ATOM 1054 C CA . LYS A 1 129 ? 2.694 -13.249 -0.058 1.00 91.19 129 LYS A CA 1
ATOM 1055 C C . LYS A 1 129 ? 1.871 -12.120 0.570 1.00 91.19 129 LYS A C 1
ATOM 1057 O O . LYS A 1 129 ? 1.929 -10.999 0.064 1.00 91.19 129 LYS A O 1
ATOM 1062 N N . ILE A 1 130 ? 1.158 -12.353 1.678 1.00 94.81 130 ILE A N 1
ATOM 1063 C CA . ILE A 1 130 ? 0.313 -11.342 2.352 1.00 94.81 130 ILE A CA 1
ATOM 1064 C C . ILE A 1 130 ? 1.041 -10.018 2.568 1.00 94.81 130 ILE A C 1
ATOM 1066 O O . ILE A 1 130 ? 0.500 -8.942 2.341 1.00 94.81 130 ILE A O 1
ATOM 1070 N N . ARG A 1 131 ? 2.321 -10.096 2.915 1.00 91.38 131 ARG A N 1
ATOM 1071 C CA . ARG A 1 131 ? 3.130 -8.923 3.184 1.00 91.38 131 ARG A CA 1
ATOM 1072 C C . ARG A 1 131 ? 3.300 -8.025 1.959 1.00 91.38 131 ARG A C 1
ATOM 1074 O O . ARG A 1 131 ? 3.210 -6.808 2.049 1.00 91.38 131 ARG A O 1
ATOM 1081 N N . LYS A 1 132 ? 3.458 -8.628 0.780 1.00 89.56 132 LYS A N 1
ATOM 1082 C CA . LYS A 1 132 ? 3.501 -7.896 -0.492 1.00 89.56 132 LYS A CA 1
ATOM 1083 C C . LYS A 1 132 ? 2.160 -7.251 -0.817 1.00 89.56 132 LYS A C 1
ATOM 1085 O O . LYS A 1 132 ? 2.141 -6.147 -1.352 1.00 89.56 132 LYS A O 1
ATOM 1090 N N . VAL A 1 133 ? 1.055 -7.908 -0.463 1.00 94.81 133 VAL A N 1
ATOM 1091 C CA . VAL A 1 133 ? -0.290 -7.340 -0.609 1.00 94.81 133 VAL A CA 1
ATOM 1092 C C . VAL A 1 133 ? -0.449 -6.100 0.263 1.00 94.81 133 VAL A C 1
ATOM 1094 O O . VAL A 1 133 ? -0.825 -5.060 -0.269 1.00 94.81 133 VAL A O 1
ATOM 1097 N N . LEU A 1 134 ? -0.101 -6.167 1.552 1.00 95.19 134 LEU A N 1
ATOM 1098 C CA . LEU A 1 134 ? -0.187 -5.016 2.462 1.00 95.19 134 LEU A CA 1
ATOM 1099 C C . LEU A 1 134 ? 0.694 -3.851 1.974 1.00 95.19 134 LEU A C 1
ATOM 1101 O O . LEU A 1 134 ? 0.219 -2.722 1.834 1.00 95.19 134 LEU A O 1
ATOM 1105 N N . GLN A 1 135 ? 1.944 -4.141 1.598 1.00 89.88 135 GLN A N 1
ATOM 1106 C CA . GLN A 1 135 ? 2.877 -3.153 1.042 1.00 89.88 135 GLN A CA 1
ATOM 1107 C C . GLN A 1 135 ? 2.341 -2.473 -0.224 1.00 89.88 135 GLN A C 1
ATOM 1109 O O . GLN A 1 135 ? 2.419 -1.252 -0.339 1.00 89.88 135 GLN A O 1
ATOM 1114 N N . LYS A 1 136 ? 1.769 -3.230 -1.171 1.00 90.38 136 LYS A N 1
ATOM 1115 C CA . LYS A 1 136 ? 1.185 -2.640 -2.385 1.00 90.38 136 LYS A CA 1
ATOM 1116 C C . LYS A 1 136 ? -0.119 -1.903 -2.103 1.00 90.38 136 LYS A C 1
ATOM 1118 O O . LYS A 1 136 ? -0.355 -0.858 -2.698 1.00 90.38 136 LYS A O 1
ATOM 1123 N N . MET A 1 137 ? -0.949 -2.405 -1.194 1.00 94.56 137 MET A N 1
ATOM 1124 C CA . MET A 1 137 ? -2.223 -1.780 -0.841 1.00 94.56 137 MET A CA 1
ATOM 1125 C C . MET A 1 137 ? -2.028 -0.375 -0.260 1.00 94.56 137 MET A C 1
ATOM 1127 O O . MET A 1 137 ? -2.817 0.508 -0.590 1.00 94.56 137 MET A O 1
ATOM 1131 N N . HIS A 1 138 ? -0.953 -0.128 0.504 1.00 89.06 138 HIS A N 1
ATOM 1132 C CA . HIS A 1 138 ? -0.594 1.216 0.984 1.00 89.06 138 HIS A CA 1
ATOM 1133 C C . HIS A 1 138 ? -0.618 2.286 -0.107 1.00 89.06 138 HIS A C 1
ATOM 1135 O O . HIS A 1 138 ? -1.128 3.382 0.129 1.00 89.06 138 HIS A O 1
ATOM 1141 N N . VAL A 1 139 ? -0.103 1.955 -1.296 1.00 88.38 139 VAL A N 1
ATOM 1142 C CA . VAL A 1 139 ? 0.016 2.869 -2.445 1.00 88.38 139 VAL A CA 1
ATOM 1143 C C . VAL A 1 139 ? -1.351 3.325 -2.963 1.00 88.38 139 VAL A C 1
ATOM 1145 O O . VAL A 1 139 ? -1.458 4.395 -3.555 1.00 88.38 139 VAL A O 1
ATOM 1148 N N . TYR A 1 140 ? -2.401 2.539 -2.720 1.00 92.69 140 TYR A N 1
ATOM 1149 C CA . TYR A 1 140 ? -3.744 2.774 -3.251 1.00 92.69 140 TYR A CA 1
ATOM 1150 C C . TYR A 1 140 ? -4.750 3.238 -2.193 1.00 92.69 140 TYR A C 1
ATOM 1152 O O . TYR A 1 140 ? -5.911 3.468 -2.521 1.00 92.69 140 TYR A O 1
ATOM 1160 N N . THR A 1 141 ? -4.340 3.386 -0.927 1.00 94.50 141 THR A N 1
ATOM 1161 C CA . THR A 1 141 ? -5.250 3.774 0.169 1.00 94.50 141 THR A CA 1
ATOM 1162 C C . THR A 1 141 ? -5.951 5.115 -0.061 1.00 94.50 141 THR A C 1
ATOM 1164 O O . THR A 1 141 ? -7.080 5.285 0.403 1.00 94.50 141 THR A O 1
ATOM 1167 N N . ASP A 1 142 ? -5.323 6.030 -0.803 1.00 92.69 142 ASP A N 1
ATOM 1168 C CA . ASP A 1 142 ? -5.839 7.355 -1.165 1.00 92.69 142 ASP A CA 1
ATOM 1169 C C . ASP A 1 142 ? -6.657 7.382 -2.472 1.00 92.69 142 ASP A C 1
ATOM 1171 O O . ASP A 1 142 ? -7.249 8.408 -2.809 1.00 92.69 142 ASP A O 1
ATOM 1175 N N . ASP A 1 143 ? -6.710 6.273 -3.213 1.00 92.69 143 ASP A N 1
ATOM 1176 C CA . ASP A 1 143 ? -7.367 6.198 -4.514 1.00 92.69 143 ASP A CA 1
ATOM 1177 C C . ASP A 1 143 ? -8.849 5.848 -4.361 1.00 92.69 143 ASP A C 1
ATOM 1179 O O . ASP A 1 143 ? -9.216 4.692 -4.150 1.00 92.69 143 ASP A O 1
ATOM 1183 N N . GLU A 1 144 ? -9.731 6.840 -4.483 1.00 92.56 144 GLU A N 1
ATOM 1184 C CA . GLU A 1 144 ? -11.173 6.622 -4.309 1.00 92.56 144 GLU A CA 1
ATOM 1185 C C . GLU A 1 144 ? -11.822 5.804 -5.429 1.00 92.56 144 GLU A C 1
ATOM 1187 O O . GLU A 1 144 ? -12.902 5.251 -5.218 1.00 92.56 144 GLU A O 1
ATOM 1192 N N . ASN A 1 145 ? -11.179 5.700 -6.597 1.00 92.06 145 ASN A N 1
ATOM 1193 C CA . ASN A 1 145 ? -11.700 4.895 -7.701 1.00 92.06 145 ASN A CA 1
ATOM 1194 C C . ASN A 1 145 ? -11.478 3.403 -7.446 1.00 92.06 145 ASN A C 1
ATOM 1196 O O . ASN A 1 145 ? -12.307 2.582 -7.833 1.00 92.06 145 ASN A O 1
ATOM 1200 N N . LEU A 1 146 ? -10.361 3.055 -6.801 1.00 91.44 146 LEU A N 1
ATOM 1201 C CA . LEU A 1 146 ? -10.029 1.674 -6.447 1.00 91.44 146 LEU A CA 1
ATOM 1202 C C . LEU A 1 146 ? -10.564 1.288 -5.068 1.00 91.44 146 LEU A C 1
ATOM 1204 O O . LEU A 1 146 ? -11.028 0.166 -4.880 1.00 91.44 146 LEU A O 1
ATOM 1208 N N . ILE A 1 147 ? -10.515 2.217 -4.113 1.00 95.81 147 ILE A N 1
ATOM 1209 C CA . ILE A 1 147 ? -10.956 2.018 -2.735 1.00 95.81 147 ILE A CA 1
ATOM 1210 C C . ILE A 1 147 ? -11.938 3.136 -2.353 1.00 95.81 147 ILE A C 1
ATOM 1212 O O . ILE A 1 147 ? -11.542 4.128 -1.732 1.00 95.81 147 ILE A O 1
ATOM 1216 N N . PRO A 1 148 ? -13.232 3.010 -2.690 1.00 96.19 148 PRO A N 1
ATOM 1217 C CA . PRO A 1 148 ? -14.259 3.953 -2.252 1.00 96.19 148 PRO A CA 1
ATOM 1218 C C . PRO A 1 148 ? -14.306 4.103 -0.725 1.00 96.19 148 PRO A C 1
ATOM 1220 O O . PRO A 1 148 ? -14.151 3.120 -0.001 1.00 96.19 148 PRO A O 1
ATOM 1223 N N . LYS A 1 149 ? -14.605 5.307 -0.210 1.00 95.69 149 LYS A N 1
ATOM 1224 C CA . LYS A 1 149 ? -14.740 5.537 1.249 1.00 95.69 149 LYS A CA 1
ATOM 1225 C C . LYS A 1 149 ? -15.790 4.626 1.900 1.00 95.69 149 LYS A C 1
ATOM 1227 O O . LYS A 1 149 ? -15.629 4.225 3.046 1.00 95.69 149 LYS A O 1
ATOM 1232 N N . ALA A 1 150 ? -16.833 4.254 1.152 1.00 96.12 150 ALA A N 1
ATOM 1233 C CA . ALA A 1 150 ? -17.877 3.334 1.605 1.00 96.12 150 ALA A CA 1
ATOM 1234 C C . ALA A 1 150 ? -17.347 1.932 1.970 1.00 96.12 150 ALA A C 1
ATOM 1236 O O . ALA A 1 150 ? -17.991 1.223 2.735 1.00 96.12 150 ALA A O 1
ATOM 1237 N N . ASN A 1 151 ? -16.168 1.549 1.470 1.00 97.69 151 ASN A N 1
ATOM 1238 C CA . ASN A 1 151 ? -15.554 0.253 1.751 1.00 97.69 151 ASN A CA 1
ATOM 1239 C C . ASN A 1 151 ? -14.741 0.253 3.058 1.00 97.69 151 ASN A C 1
ATOM 1241 O O . ASN A 1 151 ? -14.250 -0.799 3.459 1.00 97.69 151 ASN A O 1
ATOM 1245 N N . ALA A 1 152 ? -14.577 1.403 3.727 1.00 97.56 152 ALA A N 1
ATOM 1246 C CA . ALA A 1 152 ? -13.705 1.539 4.894 1.00 97.56 152 ALA A CA 1
ATOM 1247 C C . ALA A 1 152 ? -14.032 0.535 6.010 1.00 97.56 152 ALA A C 1
ATOM 1249 O O . ALA A 1 152 ? -13.128 -0.114 6.529 1.00 97.56 152 ALA A O 1
ATOM 1250 N N . GLU A 1 153 ? -15.315 0.365 6.336 1.00 98.25 153 GLU A N 1
ATOM 1251 C CA . GLU A 1 153 ? -15.766 -0.581 7.360 1.00 98.25 153 GLU A CA 1
ATOM 1252 C C . GLU A 1 153 ? -15.386 -2.021 7.020 1.00 98.25 153 GLU A C 1
ATOM 1254 O O . GLU A 1 153 ? -14.784 -2.711 7.841 1.00 98.25 153 GLU A O 1
ATOM 1259 N N . ASN A 1 154 ? -15.642 -2.435 5.777 1.00 98.50 154 ASN A N 1
ATOM 1260 C CA . ASN A 1 154 ? -15.343 -3.787 5.326 1.00 98.50 154 ASN A CA 1
ATOM 1261 C C . ASN A 1 154 ? -13.840 -4.083 5.362 1.00 98.50 154 ASN A C 1
ATOM 1263 O O . ASN A 1 154 ? -13.420 -5.173 5.750 1.00 98.50 154 ASN A O 1
ATOM 1267 N N . ILE A 1 155 ? -13.026 -3.098 4.9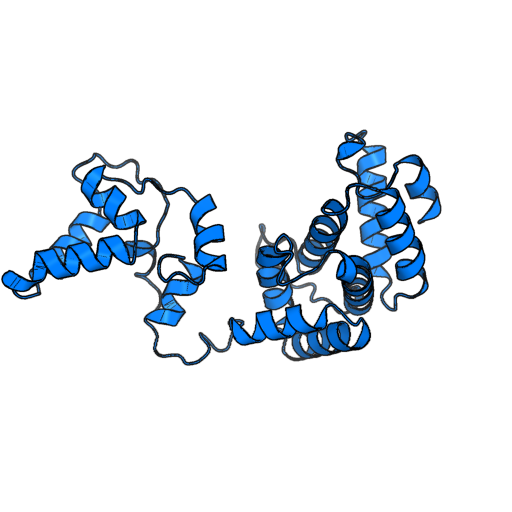67 1.00 98.44 155 ILE A N 1
ATOM 1268 C CA . ILE A 1 155 ? -11.565 -3.200 4.987 1.00 98.44 155 ILE A CA 1
ATOM 1269 C C . ILE A 1 155 ? -11.070 -3.355 6.421 1.00 98.44 155 ILE A C 1
ATOM 1271 O O . ILE A 1 155 ? -10.293 -4.264 6.696 1.00 98.44 155 ILE A O 1
ATOM 1275 N N . VAL A 1 156 ? -11.522 -2.493 7.337 1.00 98.50 156 VAL A N 1
ATOM 1276 C CA . VAL A 1 156 ? -11.119 -2.550 8.748 1.00 98.50 156 VAL A CA 1
ATOM 1277 C C . VAL A 1 156 ? -11.511 -3.889 9.370 1.00 98.50 156 VAL A C 1
ATOM 1279 O O . VAL A 1 156 ? -10.676 -4.519 10.015 1.00 98.50 156 VAL A O 1
ATOM 1282 N N . HIS A 1 157 ? -12.732 -4.367 9.116 1.00 98.62 157 HIS A N 1
ATOM 1283 C CA . HIS A 1 157 ? -13.211 -5.652 9.630 1.00 98.62 157 HIS A CA 1
ATOM 1284 C C . HIS A 1 157 ? -12.377 -6.827 9.118 1.00 98.62 157 HIS A C 1
ATOM 1286 O O . HIS A 1 157 ? -11.881 -7.623 9.912 1.00 98.62 157 HIS A O 1
ATOM 1292 N N . ALA A 1 158 ? -12.164 -6.922 7.805 1.00 98.44 158 ALA A N 1
ATOM 1293 C CA . ALA A 1 158 ? -11.385 -8.011 7.222 1.00 98.44 158 ALA A CA 1
ATOM 1294 C C . ALA A 1 158 ? -9.924 -7.995 7.702 1.00 98.44 158 ALA A C 1
ATOM 1296 O O . ALA A 1 158 ? -9.366 -9.050 7.997 1.00 98.44 158 ALA A O 1
ATOM 1297 N N . LEU A 1 159 ? -9.314 -6.809 7.829 1.00 98.31 159 LEU A N 1
ATOM 1298 C CA . LEU A 1 159 ? -7.956 -6.664 8.356 1.00 98.31 159 LEU A CA 1
ATOM 1299 C C . LEU A 1 159 ? -7.869 -7.066 9.836 1.00 98.31 159 LEU A C 1
ATOM 1301 O O . LEU A 1 159 ? -6.911 -7.729 10.225 1.00 98.31 159 LEU A O 1
ATOM 1305 N N . PHE A 1 160 ? -8.875 -6.749 10.654 1.00 98.44 160 PHE A N 1
ATOM 1306 C CA . PHE A 1 160 ? -8.959 -7.287 12.014 1.00 98.44 160 PHE A CA 1
ATOM 1307 C C . PHE A 1 160 ? -9.126 -8.810 12.023 1.00 98.44 160 PHE A C 1
ATOM 1309 O O . PHE A 1 160 ? -8.490 -9.480 12.824 1.00 98.44 160 PHE A O 1
ATOM 1316 N N . ASN A 1 161 ? -9.901 -9.392 11.105 1.00 98.38 161 ASN A N 1
ATOM 1317 C CA . ASN A 1 161 ? -10.100 -10.845 11.059 1.00 98.38 161 ASN A CA 1
ATOM 1318 C C . ASN A 1 161 ? -8.828 -11.643 10.746 1.00 98.38 161 ASN A C 1
ATOM 1320 O O . ASN A 1 161 ? -8.751 -12.812 11.123 1.00 98.38 161 ASN A O 1
ATOM 1324 N N . ILE A 1 162 ? -7.859 -11.047 10.048 1.00 97.62 162 ILE A N 1
ATOM 1325 C CA . ILE A 1 162 ? -6.594 -11.707 9.691 1.00 97.62 162 ILE A CA 1
ATOM 1326 C C . ILE A 1 162 ? -5.418 -11.314 10.593 1.00 97.62 162 ILE A C 1
ATOM 1328 O O . ILE A 1 162 ? -4.315 -11.815 10.388 1.00 97.62 162 ILE A O 1
ATOM 1332 N N . SER A 1 163 ? -5.612 -10.399 11.550 1.00 97.00 163 SER A N 1
ATOM 1333 C CA . SER A 1 163 ? -4.503 -9.779 12.288 1.00 97.00 163 SER A CA 1
ATOM 1334 C C . SER A 1 163 ? -3.655 -10.774 13.070 1.00 97.00 163 SER A C 1
ATOM 1336 O O . SER A 1 163 ? -2.449 -10.587 13.189 1.00 97.00 163 SER A O 1
ATOM 1338 N N . ASP A 1 164 ? -4.294 -11.817 13.593 1.00 96.19 164 ASP A N 1
ATOM 1339 C CA . ASP A 1 164 ? -3.666 -12.816 14.463 1.00 96.19 164 ASP A CA 1
ATOM 1340 C C . ASP A 1 164 ? -2.857 -13.845 13.660 1.00 96.19 164 ASP A C 1
ATOM 1342 O O . ASP A 1 164 ? -2.003 -14.528 14.217 1.00 96.19 164 ASP A O 1
ATOM 1346 N N . ASP A 1 165 ? -3.104 -13.929 12.349 1.00 96.38 165 ASP A N 1
ATOM 1347 C CA . ASP A 1 165 ? -2.461 -14.878 11.437 1.00 96.38 165 ASP A CA 1
ATOM 1348 C C . ASP A 1 165 ? -1.262 -14.256 10.694 1.00 96.38 165 ASP A C 1
ATOM 1350 O O . ASP A 1 165 ? -0.622 -14.914 9.868 1.00 96.38 165 ASP A O 1
ATOM 1354 N N . LEU A 1 166 ? -0.961 -12.975 10.937 1.00 95.31 166 LEU A N 1
ATOM 1355 C CA . LEU A 1 166 ? 0.110 -12.270 10.238 1.00 95.31 166 LEU A CA 1
ATOM 1356 C C . LEU A 1 166 ? 1.498 -12.844 10.573 1.00 95.31 166 LEU A C 1
ATOM 1358 O O . LEU A 1 166 ? 1.770 -13.213 11.715 1.00 95.31 166 LEU A O 1
ATOM 1362 N N . PRO A 1 167 ? 2.427 -12.866 9.599 1.00 92.75 167 PRO A N 1
ATOM 1363 C CA . PRO A 1 167 ? 3.786 -13.325 9.848 1.00 92.75 167 PRO A CA 1
ATOM 1364 C C . PRO A 1 167 ? 4.546 -12.356 10.766 1.00 92.75 167 PRO A C 1
ATOM 1366 O O . PRO A 1 167 ? 4.591 -11.151 10.517 1.00 92.75 167 PRO A O 1
ATOM 1369 N N . GLU A 1 168 ? 5.229 -12.902 11.773 1.00 85.50 168 GLU A N 1
ATOM 1370 C CA . GLU A 1 168 ? 6.093 -12.136 12.687 1.00 85.50 168 GLU A CA 1
ATOM 1371 C C . GLU A 1 168 ? 7.458 -11.769 12.071 1.00 85.50 168 GLU A C 1
ATOM 1373 O O . GLU A 1 168 ? 8.226 -10.996 12.648 1.00 85.50 168 GLU A O 1
ATOM 1378 N N . GLU A 1 169 ? 7.795 -12.336 10.909 1.00 76.88 169 GLU A N 1
ATOM 1379 C CA . GLU A 1 169 ? 9.114 -12.199 10.292 1.00 76.88 169 GLU A CA 1
ATOM 1380 C C . GLU A 1 169 ? 9.423 -10.745 9.896 1.00 76.88 169 GLU A C 1
ATOM 1382 O O . GLU A 1 169 ? 8.755 -10.143 9.047 1.00 76.88 169 GLU A O 1
ATOM 1387 N N . LYS A 1 170 ? 10.502 -10.206 10.480 1.00 80.25 170 LYS A N 1
ATOM 1388 C CA . LYS A 1 170 ? 11.084 -8.896 10.158 1.00 80.25 170 LYS A CA 1
ATOM 1389 C C . LYS A 1 170 ? 12.438 -9.075 9.474 1.00 80.25 170 LYS A C 1
ATOM 1391 O O . LYS A 1 170 ? 13.314 -9.785 9.965 1.00 80.25 170 LYS A O 1
ATOM 1396 N N . ILE A 1 171 ? 12.625 -8.401 8.348 1.00 73.75 171 ILE A N 1
ATOM 1397 C CA . ILE A 1 171 ? 13.835 -8.386 7.531 1.00 73.75 171 ILE A CA 1
ATOM 1398 C C . ILE A 1 171 ? 14.654 -7.138 7.885 1.00 73.75 171 ILE A C 1
ATOM 1400 O O . ILE A 1 171 ? 14.577 -6.090 7.248 1.00 73.75 171 ILE A O 1
ATOM 1404 N N . GLY A 1 172 ? 15.493 -7.267 8.911 1.00 74.81 172 GLY A N 1
ATOM 1405 C CA . GLY A 1 172 ? 16.417 -6.209 9.325 1.00 74.81 172 GLY A CA 1
ATOM 1406 C C . GLY A 1 172 ? 15.788 -5.129 10.214 1.00 74.81 172 GLY A C 1
ATOM 1407 O O . GLY A 1 172 ? 14.649 -5.224 10.649 1.00 74.81 172 GLY A O 1
ATOM 1408 N N . MET A 1 173 ? 16.578 -4.102 10.539 1.00 72.81 173 MET A N 1
ATOM 1409 C CA . MET A 1 173 ? 16.235 -3.114 11.577 1.00 72.81 173 MET A CA 1
ATOM 1410 C C . MET A 1 173 ? 15.158 -2.099 11.154 1.00 72.81 173 MET A C 1
ATOM 1412 O O . MET A 1 173 ? 14.460 -1.569 12.012 1.00 72.81 173 MET A O 1
ATOM 1416 N N . LEU A 1 174 ? 15.037 -1.804 9.856 1.00 75.88 174 LEU A N 1
ATOM 1417 C CA . LEU A 1 174 ? 14.065 -0.833 9.321 1.00 75.88 174 LEU A CA 1
ATOM 1418 C C . LEU A 1 174 ? 12.725 -1.473 8.944 1.00 75.88 174 LEU A C 1
ATOM 1420 O O . LEU A 1 174 ? 11.832 -0.805 8.430 1.00 75.88 174 LEU A O 1
ATOM 1424 N N . ASP A 1 175 ? 12.603 -2.770 9.179 1.00 82.31 175 ASP A N 1
ATOM 1425 C CA . ASP A 1 175 ? 11.398 -3.518 8.922 1.00 82.31 175 ASP A CA 1
ATOM 1426 C C . ASP A 1 175 ? 10.482 -3.474 10.151 1.00 82.31 175 ASP A C 1
ATOM 1428 O O . ASP A 1 175 ? 10.791 -4.025 11.210 1.00 82.31 175 ASP A O 1
ATOM 1432 N N . PHE A 1 176 ? 9.338 -2.807 10.000 1.00 83.50 176 PHE A N 1
ATOM 1433 C CA . PHE A 1 176 ? 8.373 -2.638 11.080 1.00 83.50 176 PHE A CA 1
ATOM 1434 C C . PHE A 1 176 ? 7.478 -3.864 11.309 1.00 83.50 176 PHE A C 1
ATOM 1436 O O . PHE A 1 176 ? 6.952 -3.990 12.415 1.00 83.50 176 PHE A O 1
ATOM 1443 N N . GLY A 1 177 ? 7.393 -4.791 10.350 1.00 90.81 177 GLY A N 1
ATOM 1444 C CA . GLY A 1 177 ? 6.532 -5.977 10.383 1.00 90.81 177 GLY A CA 1
ATOM 1445 C C . GLY A 1 177 ? 5.186 -5.803 9.668 1.00 90.81 177 GLY A C 1
ATOM 1446 O O . GLY A 1 177 ? 4.738 -4.688 9.389 1.00 90.81 177 GLY A O 1
ATOM 1447 N N . ALA A 1 178 ? 4.544 -6.934 9.357 1.00 93.06 178 ALA A N 1
ATOM 1448 C CA . ALA A 1 178 ? 3.245 -6.976 8.679 1.00 93.06 178 ALA A CA 1
ATOM 1449 C C . ALA A 1 178 ? 2.108 -6.398 9.544 1.00 93.06 178 ALA A C 1
ATOM 1451 O O . ALA A 1 178 ? 1.157 -5.822 9.020 1.00 93.06 178 ALA A O 1
ATOM 1452 N N . ASP A 1 179 ? 2.228 -6.505 10.868 1.00 92.69 179 ASP A N 1
ATOM 1453 C CA . ASP A 1 179 ? 1.341 -5.890 11.856 1.00 92.69 179 ASP A CA 1
ATOM 1454 C C . ASP A 1 179 ? 1.279 -4.367 11.690 1.00 92.69 179 ASP A C 1
ATOM 1456 O O . ASP A 1 179 ? 0.200 -3.773 11.628 1.00 92.69 179 ASP A O 1
ATOM 1460 N N . MET A 1 180 ? 2.441 -3.731 11.557 1.00 91.75 180 MET A N 1
ATOM 1461 C CA . MET A 1 180 ? 2.536 -2.283 11.400 1.00 91.75 180 MET A CA 1
ATOM 1462 C C . MET A 1 180 ? 2.082 -1.816 10.017 1.00 91.75 180 MET A C 1
ATOM 1464 O O . MET A 1 180 ? 1.437 -0.770 9.920 1.00 91.75 180 MET A O 1
ATOM 1468 N N . GLU A 1 181 ? 2.364 -2.590 8.965 1.00 93.88 181 GLU A N 1
ATOM 1469 C CA . GLU A 1 181 ? 1.823 -2.351 7.619 1.00 93.88 181 GLU A CA 1
ATOM 1470 C C . GLU A 1 181 ? 0.279 -2.373 7.660 1.00 93.88 181 GLU A C 1
ATOM 1472 O O . GLU A 1 181 ? -0.378 -1.408 7.263 1.00 93.88 181 GLU A O 1
ATOM 1477 N N . LEU A 1 182 ? -0.322 -3.399 8.274 1.00 96.69 182 LEU A N 1
ATOM 1478 C CA . LEU A 1 182 ? -1.774 -3.489 8.456 1.00 96.69 182 LEU A CA 1
ATOM 1479 C C . LEU A 1 182 ? -2.343 -2.285 9.229 1.00 96.69 182 LEU A C 1
ATOM 1481 O O . LEU A 1 182 ? -3.319 -1.669 8.789 1.00 96.69 182 LEU A O 1
ATOM 1485 N N . MET A 1 183 ? -1.720 -1.898 10.348 1.00 96.25 183 MET A N 1
ATOM 1486 C CA . MET A 1 183 ? -2.158 -0.739 11.144 1.00 96.25 183 MET A CA 1
ATOM 1487 C C . MET A 1 183 ? -2.097 0.569 10.359 1.00 96.25 183 MET A C 1
ATOM 1489 O O . MET A 1 183 ? -2.969 1.433 10.503 1.00 96.25 183 MET A O 1
ATOM 1493 N N . GLN A 1 184 ? -1.078 0.721 9.519 1.00 94.56 184 GLN A N 1
ATOM 1494 C CA . GLN A 1 184 ? -0.905 1.902 8.695 1.00 94.56 184 GLN A CA 1
ATOM 1495 C C . GLN A 1 184 ? -1.976 1.968 7.587 1.00 94.56 184 GLN A C 1
ATOM 1497 O O . GLN A 1 184 ? -2.460 3.065 7.307 1.00 94.56 184 GLN A O 1
ATOM 1502 N N . ILE A 1 185 ? -2.417 0.833 7.023 1.00 97.62 185 ILE A N 1
ATOM 1503 C CA . ILE A 1 185 ? -3.538 0.792 6.064 1.00 97.62 185 ILE A CA 1
ATOM 1504 C C . ILE A 1 185 ? -4.821 1.235 6.765 1.00 97.62 185 ILE A C 1
ATOM 1506 O O . ILE A 1 185 ? -5.493 2.145 6.287 1.00 97.62 185 ILE A O 1
ATOM 1510 N N . ILE A 1 186 ? -5.133 0.650 7.927 1.00 97.81 186 ILE A N 1
ATOM 1511 C CA . ILE A 1 186 ? -6.316 1.023 8.719 1.00 97.81 186 ILE A CA 1
ATOM 1512 C C . ILE A 1 186 ? -6.306 2.521 9.029 1.00 97.81 186 ILE A C 1
ATOM 1514 O O . ILE A 1 186 ? -7.316 3.202 8.861 1.00 97.81 186 ILE A O 1
ATOM 1518 N N . TYR A 1 187 ? -5.160 3.059 9.452 1.00 96.38 187 TYR A N 1
ATOM 1519 C CA . TYR A 1 187 ? -5.012 4.490 9.692 1.00 96.38 187 TYR A CA 1
ATOM 1520 C C . TYR A 1 187 ? -5.295 5.314 8.430 1.00 96.38 187 TYR A C 1
ATOM 1522 O O . TYR A 1 187 ? -6.129 6.213 8.488 1.00 96.38 187 TYR A O 1
ATOM 1530 N N . GLN A 1 188 ? -4.656 4.994 7.300 1.00 95.88 188 GLN A N 1
ATOM 1531 C CA . GLN A 1 188 ? -4.821 5.716 6.031 1.00 95.88 188 GLN A CA 1
ATOM 1532 C C . GLN A 1 188 ? -6.259 5.679 5.507 1.00 95.88 188 GLN A C 1
ATOM 1534 O O . GLN A 1 188 ? -6.742 6.678 4.984 1.00 95.88 188 GLN A O 1
ATOM 1539 N N . ILE A 1 189 ? -6.957 4.557 5.681 1.00 97.56 189 ILE A N 1
ATOM 1540 C CA . ILE A 1 189 ? -8.364 4.426 5.301 1.00 97.56 189 ILE A CA 1
ATOM 1541 C C . ILE A 1 189 ? -9.257 5.302 6.188 1.00 97.56 189 ILE A C 1
ATOM 1543 O O . ILE A 1 189 ? -10.087 6.042 5.665 1.00 97.56 189 ILE A O 1
ATOM 1547 N N . LEU A 1 190 ? -9.066 5.276 7.510 1.00 96.75 190 LEU A N 1
ATOM 1548 C CA . LEU A 1 190 ? -9.911 6.030 8.443 1.00 96.75 190 LEU A CA 1
ATOM 1549 C C . LEU A 1 190 ? -9.690 7.550 8.361 1.00 96.75 190 LEU A C 1
ATOM 1551 O O . LEU A 1 190 ? -10.652 8.306 8.456 1.00 96.75 190 LEU A O 1
ATOM 1555 N N . ILE A 1 191 ? -8.463 8.035 8.128 1.00 95.00 191 ILE A N 1
ATOM 1556 C CA . ILE A 1 191 ? -8.211 9.492 8.028 1.00 95.00 191 ILE A CA 1
ATOM 1557 C C . ILE A 1 191 ? -8.844 10.154 6.795 1.00 95.00 191 ILE A C 1
ATOM 1559 O O . ILE A 1 191 ? -8.827 11.377 6.688 1.00 95.00 191 ILE A O 1
ATOM 1563 N N . ARG A 1 192 ? -9.381 9.372 5.849 1.00 94.50 192 ARG A N 1
ATOM 1564 C CA . ARG A 1 192 ? -10.112 9.903 4.688 1.00 94.50 192 ARG A CA 1
ATOM 1565 C C . ARG A 1 192 ? -11.501 10.415 5.053 1.00 94.50 192 ARG A C 1
ATOM 1567 O O . ARG A 1 192 ? -12.094 11.154 4.264 1.00 94.50 192 ARG A O 1
ATOM 1574 N N . GLU A 1 193 ? -12.048 9.987 6.185 1.00 94.12 193 GLU A N 1
ATOM 1575 C CA . GLU A 1 193 ? -13.325 10.469 6.696 1.00 94.12 193 GLU A CA 1
ATOM 1576 C C . GLU A 1 193 ? -13.100 11.691 7.590 1.00 94.12 193 GLU A C 1
ATOM 1578 O O . GLU A 1 193 ? -12.383 11.630 8.588 1.00 94.12 193 GLU A O 1
ATOM 1583 N N . GLU A 1 194 ? -13.722 12.806 7.212 1.00 91.94 194 GLU A N 1
ATOM 1584 C CA . GLU A 1 194 ? -13.616 14.070 7.943 1.00 91.94 194 GLU A CA 1
ATOM 1585 C C . GLU A 1 194 ? -14.377 13.999 9.274 1.00 91.94 194 GLU A C 1
ATOM 1587 O O . GLU A 1 194 ? -13.935 14.554 10.283 1.00 91.94 194 GLU A O 1
ATOM 1592 N N . ASP A 1 195 ? -15.502 13.275 9.303 1.00 94.19 195 ASP A N 1
ATOM 1593 C CA . ASP A 1 195 ? -16.269 13.062 10.525 1.00 94.19 195 ASP A CA 1
ATOM 1594 C C . ASP A 1 195 ? -15.735 11.867 11.325 1.00 94.19 195 ASP A C 1
ATOM 1596 O O . ASP A 1 195 ? -16.137 10.714 11.141 1.00 94.19 195 ASP A O 1
ATOM 1600 N N . LYS A 1 196 ? -14.875 12.168 12.301 1.00 94.31 196 LYS A N 1
ATOM 1601 C CA . LYS A 1 196 ? -14.316 11.185 13.241 1.00 94.31 196 LYS A CA 1
ATOM 1602 C C . LYS A 1 196 ? -15.388 10.348 13.957 1.00 94.31 196 LYS A C 1
ATOM 1604 O O . LYS A 1 196 ? -1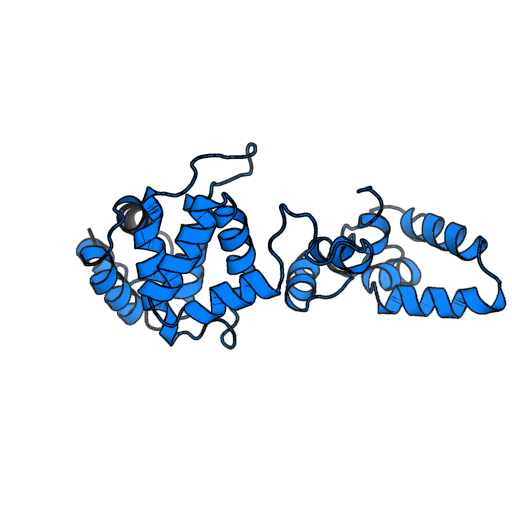5.090 9.226 14.367 1.00 94.31 196 LYS A O 1
ATOM 1609 N N . ASN A 1 197 ? -16.632 10.824 14.100 1.00 95.69 197 ASN A N 1
ATOM 1610 C CA . ASN A 1 197 ? -17.697 10.007 14.693 1.00 95.69 197 ASN A CA 1
ATOM 1611 C C . ASN A 1 197 ? -18.039 8.793 13.835 1.00 95.69 197 ASN A C 1
ATOM 1613 O O . ASN A 1 197 ? -18.288 7.727 14.388 1.00 95.69 197 ASN A O 1
ATOM 1617 N N . LYS A 1 198 ? -18.003 8.908 12.506 1.00 96.38 198 LYS A N 1
ATOM 1618 C CA . LYS A 1 198 ? -18.219 7.749 11.633 1.00 96.38 198 LYS A CA 1
ATOM 1619 C C . LYS A 1 198 ? -17.107 6.720 11.788 1.00 96.38 198 LYS A C 1
ATOM 1621 O O . LYS A 1 198 ? -17.399 5.531 11.832 1.00 96.38 198 LYS A O 1
ATOM 1626 N N . ASN A 1 199 ? -15.857 7.157 11.944 1.00 96.81 199 ASN A N 1
ATOM 1627 C CA . ASN A 1 199 ? -14.748 6.250 12.248 1.00 96.81 199 ASN A CA 1
ATOM 1628 C C . ASN A 1 199 ? -14.950 5.532 13.586 1.00 96.81 199 ASN A C 1
ATOM 1630 O O . ASN A 1 199 ? -14.673 4.339 13.686 1.00 96.81 199 ASN A O 1
ATOM 1634 N N . TYR A 1 200 ? -15.469 6.234 14.598 1.00 97.31 200 TYR A N 1
ATOM 1635 C CA . TYR A 1 200 ? -15.862 5.606 15.857 1.00 97.31 200 TYR A CA 1
ATOM 1636 C C . TYR A 1 200 ? -16.960 4.557 15.636 1.00 97.31 200 TYR A C 1
ATOM 1638 O O . TYR A 1 200 ? -16.815 3.439 16.115 1.00 97.31 200 TYR A O 1
ATOM 1646 N N . GLU A 1 201 ? -18.004 4.858 14.858 1.00 97.88 201 GLU A N 1
ATOM 1647 C CA . GLU A 1 201 ? -19.069 3.889 14.559 1.00 97.88 201 GLU A CA 1
ATOM 1648 C C . GLU A 1 201 ? -18.575 2.683 13.744 1.00 97.88 201 GLU A C 1
ATOM 1650 O O . GLU A 1 201 ? -19.098 1.582 13.906 1.00 97.88 201 GLU A O 1
ATOM 1655 N N . ILE A 1 202 ? -17.581 2.864 12.867 1.00 97.75 202 ILE A N 1
ATOM 1656 C CA . ILE A 1 202 ? -16.899 1.760 12.176 1.00 97.75 202 ILE A CA 1
ATOM 1657 C C . ILE A 1 202 ? -16.190 0.871 13.202 1.00 97.75 202 ILE A C 1
ATOM 1659 O O . ILE A 1 202 ? -16.439 -0.332 13.257 1.00 97.75 202 ILE A O 1
ATOM 1663 N N . LEU A 1 203 ? -15.326 1.444 14.045 1.00 97.75 203 LEU A N 1
ATOM 1664 C CA . LEU A 1 203 ? -14.569 0.672 15.037 1.00 97.75 203 LEU A CA 1
ATOM 1665 C C . LEU A 1 203 ? -15.493 -0.020 16.048 1.00 97.75 203 LEU A C 1
ATOM 1667 O O . LEU A 1 203 ? -15.338 -1.207 16.309 1.00 97.75 203 LEU A O 1
ATOM 1671 N N . LYS A 1 204 ? -16.514 0.679 16.544 1.00 97.19 204 LYS A N 1
ATOM 1672 C CA . LYS A 1 204 ? -17.508 0.141 17.480 1.00 97.19 204 LYS A CA 1
ATOM 1673 C C . LYS A 1 204 ? -18.247 -1.087 16.945 1.00 97.19 204 LYS A C 1
ATOM 1675 O O . LYS A 1 204 ? -18.582 -1.969 17.727 1.00 97.19 204 LYS A O 1
ATOM 1680 N N . ARG A 1 205 ? -18.520 -1.140 15.637 1.00 96.69 205 ARG A N 1
ATOM 1681 C CA . ARG A 1 205 ? -19.182 -2.285 14.991 1.00 96.69 205 ARG A CA 1
ATOM 1682 C C . ARG A 1 205 ? -18.200 -3.410 14.678 1.00 96.69 205 ARG A C 1
ATOM 1684 O O . ARG A 1 205 ? -18.460 -4.560 15.003 1.00 96.69 205 ARG A O 1
ATOM 1691 N N . THR A 1 206 ? -17.044 -3.066 14.118 1.00 96.69 206 THR A N 1
ATOM 1692 C CA . THR A 1 206 ? -16.057 -4.049 13.643 1.00 96.69 206 THR A CA 1
ATOM 1693 C C . THR A 1 206 ? -15.298 -4.764 14.759 1.00 96.69 206 THR A C 1
ATOM 1695 O O . THR A 1 206 ? -15.038 -5.953 14.629 1.00 96.69 206 THR A O 1
ATOM 1698 N N . ILE A 1 207 ? -14.958 -4.090 15.863 1.00 96.50 207 ILE A N 1
ATOM 1699 C CA . ILE A 1 207 ? -14.212 -4.691 16.984 1.00 96.50 207 ILE A CA 1
ATOM 1700 C C . ILE A 1 207 ? -14.922 -5.931 17.563 1.00 96.50 207 ILE A C 1
ATOM 1702 O O . ILE A 1 207 ? -14.308 -6.998 17.557 1.00 96.50 207 ILE A O 1
ATOM 1706 N N . PRO A 1 208 ? -16.190 -5.860 18.022 1.00 95.25 208 PRO A N 1
ATOM 1707 C CA . PRO A 1 208 ? -16.867 -7.017 18.615 1.00 95.25 208 PRO A CA 1
ATOM 1708 C C . PRO A 1 208 ? -17.183 -8.130 17.608 1.00 95.25 208 PRO A C 1
ATOM 1710 O O . PRO A 1 208 ? -17.344 -9.280 18.008 1.00 95.25 208 PRO A O 1
ATOM 1713 N N . GLU A 1 209 ? -17.290 -7.804 16.318 1.00 94.62 209 GLU A N 1
ATOM 1714 C CA . GLU A 1 209 ? -17.577 -8.771 15.250 1.00 94.62 209 GLU A CA 1
ATOM 1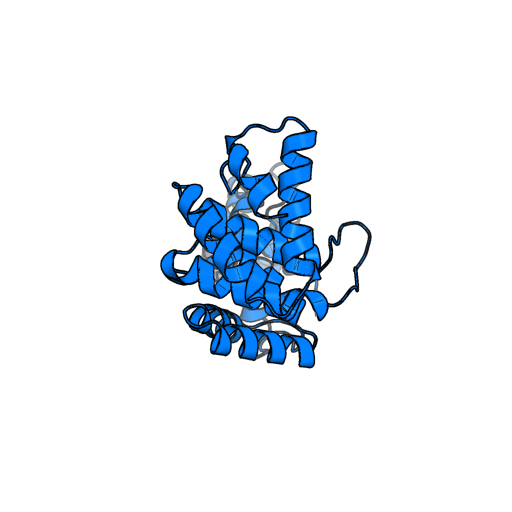715 C C . GLU A 1 209 ? -16.312 -9.360 14.615 1.00 94.62 209 GLU A C 1
ATOM 1717 O O . GLU A 1 209 ? -16.391 -10.253 13.765 1.00 94.62 209 GLU A O 1
ATOM 1722 N N . SER A 1 210 ? -15.138 -8.849 14.984 1.00 94.62 210 SER A N 1
ATOM 1723 C CA . SER A 1 210 ? -13.876 -9.334 14.450 1.00 94.62 210 SER A CA 1
ATOM 1724 C C . SER A 1 210 ? -13.474 -10.678 15.056 1.00 94.62 210 SER A C 1
ATOM 1726 O O . SER A 1 210 ? -13.720 -10.975 16.224 1.00 94.62 210 SER A O 1
ATOM 1728 N N . ARG A 1 211 ? -12.856 -11.521 14.228 1.00 94.25 211 ARG A N 1
ATOM 1729 C CA . ARG A 1 211 ? -12.330 -12.829 14.634 1.00 94.25 211 ARG A CA 1
ATOM 1730 C C . ARG A 1 211 ? -10.945 -12.736 15.269 1.00 94.25 211 ARG A C 1
ATOM 1732 O O . ARG A 1 211 ? -10.634 -13.564 16.119 1.00 94.25 211 ARG A O 1
ATOM 1739 N N . GLY A 1 212 ? -10.133 -11.774 14.835 1.00 92.31 212 GLY A N 1
ATOM 1740 C CA . GLY A 1 212 ? -8.806 -11.532 15.392 1.00 92.31 212 GLY A CA 1
ATOM 1741 C C . GLY A 1 212 ? -8.871 -10.617 16.609 1.00 92.31 212 GLY A C 1
ATOM 1742 O O . GLY A 1 212 ? -9.665 -9.681 16.656 1.00 92.31 212 GLY A O 1
ATOM 1743 N N . LEU A 1 213 ? -8.024 -10.884 17.597 1.00 93.25 213 LEU A N 1
ATOM 1744 C CA . LEU A 1 213 ? -7.934 -10.108 18.830 1.00 93.25 213 LEU A CA 1
ATOM 1745 C C . LEU A 1 213 ? -6.840 -9.038 18.752 1.00 93.25 213 LEU A C 1
ATOM 1747 O O . LEU A 1 213 ? -7.015 -7.926 19.253 1.00 93.25 213 LEU A O 1
ATOM 1751 N N . TYR A 1 214 ? -5.705 -9.363 18.132 1.00 94.50 214 TYR A N 1
ATOM 1752 C CA . TYR A 1 214 ? -4.525 -8.506 18.119 1.00 94.50 214 TYR A CA 1
ATOM 1753 C C . TYR A 1 214 ? -4.793 -7.178 17.406 1.00 94.50 214 TYR A C 1
ATOM 1755 O O . TYR A 1 214 ? -4.451 -6.120 17.928 1.00 94.50 214 TYR A O 1
ATOM 1763 N N . GLY A 1 215 ? -5.443 -7.212 16.241 1.00 95.62 215 GLY A N 1
ATOM 1764 C CA . GLY A 1 215 ? -5.717 -6.036 15.417 1.00 95.62 215 GLY A CA 1
ATOM 1765 C C . GLY A 1 215 ? -6.524 -4.960 16.150 1.00 95.62 215 GLY A C 1
ATOM 1766 O O . GLY A 1 215 ? -6.032 -3.834 16.286 1.00 95.62 215 GLY A O 1
ATOM 1767 N N . PRO A 1 216 ? -7.724 -5.287 16.665 1.00 96.94 216 PRO A N 1
ATOM 1768 C CA . PRO A 1 216 ? -8.514 -4.385 17.499 1.00 96.94 216 PRO A CA 1
ATOM 1769 C C . PRO A 1 216 ? -7.728 -3.814 18.683 1.00 96.94 216 PRO A C 1
ATOM 1771 O O . PRO A 1 216 ? -7.639 -2.595 18.836 1.00 96.94 216 PRO A O 1
ATOM 1774 N N . VAL A 1 217 ? -7.094 -4.681 19.484 1.00 95.94 217 VAL A N 1
ATOM 1775 C CA . VAL A 1 217 ? -6.356 -4.279 20.693 1.00 95.94 217 VAL A CA 1
ATOM 1776 C C . VAL A 1 217 ? -5.213 -3.330 20.348 1.00 95.94 217 VAL A C 1
ATOM 1778 O O . VAL A 1 217 ? -5.069 -2.271 20.965 1.00 95.94 217 VAL A O 1
ATOM 1781 N N . GLN A 1 218 ? -4.423 -3.668 19.331 1.00 95.06 218 GLN A N 1
ATOM 1782 C CA . GLN A 1 218 ? -3.312 -2.846 18.872 1.00 95.06 218 GLN A CA 1
ATOM 1783 C C . GLN A 1 218 ? -3.809 -1.495 18.351 1.00 95.06 218 GLN A C 1
ATOM 1785 O O . GLN A 1 218 ? -3.218 -0.458 18.663 1.00 95.06 218 GLN A O 1
ATOM 1790 N N . LYS A 1 219 ? -4.920 -1.469 17.603 1.00 95.62 219 LYS A N 1
ATOM 1791 C CA . LYS A 1 219 ? -5.480 -0.221 17.082 1.00 95.62 219 LYS A CA 1
ATOM 1792 C C . LYS A 1 219 ? -5.920 0.716 18.207 1.00 95.62 219 LYS A C 1
ATOM 1794 O O . LYS A 1 219 ? -5.579 1.901 18.163 1.00 95.62 219 LYS A O 1
ATOM 1799 N N . ILE A 1 220 ? -6.626 0.202 19.213 1.00 94.25 220 ILE A N 1
ATOM 1800 C CA . ILE A 1 220 ? -7.064 1.000 20.365 1.00 94.25 220 ILE A CA 1
ATOM 1801 C C . ILE A 1 220 ? -5.869 1.445 21.206 1.00 94.25 220 ILE A C 1
ATOM 1803 O O . ILE A 1 220 ? -5.764 2.628 21.524 1.00 94.25 220 ILE A O 1
ATOM 1807 N N . SER A 1 221 ? -4.903 0.558 21.454 1.00 93.25 221 SER A N 1
ATOM 1808 C CA . SER A 1 221 ? -3.661 0.895 22.160 1.00 93.25 221 SER A CA 1
ATOM 1809 C C . SER A 1 221 ? -2.897 2.044 21.488 1.00 93.25 221 SER A C 1
ATOM 1811 O O . SER A 1 221 ? -2.429 2.965 22.164 1.00 93.25 221 SER A O 1
ATOM 1813 N N . LEU A 1 222 ? -2.819 2.056 20.152 1.00 92.31 222 LEU A N 1
ATOM 1814 C CA . LEU A 1 222 ? -2.183 3.139 19.400 1.00 92.31 222 LEU A CA 1
ATOM 1815 C C . LEU A 1 222 ? -2.909 4.482 19.572 1.00 92.31 222 LEU A C 1
ATOM 1817 O O . LEU A 1 222 ? -2.241 5.511 19.684 1.00 92.31 222 LEU A O 1
ATOM 1821 N N . GLU A 1 223 ? -4.244 4.502 19.614 1.00 91.38 223 GLU A N 1
ATOM 1822 C CA . GLU A 1 223 ? -5.005 5.735 19.868 1.00 91.38 223 GLU A CA 1
ATOM 1823 C C . GLU A 1 223 ? -4.900 6.178 21.338 1.00 91.38 223 GLU A C 1
ATOM 1825 O O . GLU A 1 223 ? -4.644 7.355 21.600 1.00 91.38 223 GLU A O 1
ATOM 1830 N N . SER A 1 224 ? -4.965 5.253 22.303 1.00 89.75 224 SER A N 1
ATOM 1831 C CA . SER A 1 224 ? -4.732 5.554 23.724 1.00 89.75 224 SER A CA 1
ATOM 1832 C C . SER A 1 224 ? -3.329 6.125 23.962 1.00 89.75 224 SER A C 1
ATOM 1834 O O . SER A 1 224 ? -3.180 7.146 24.631 1.00 89.75 224 SER A O 1
ATOM 1836 N N . SER A 1 225 ? -2.294 5.565 23.327 1.00 88.56 225 SER A N 1
ATOM 1837 C CA . SER A 1 225 ? -0.922 6.077 23.453 1.00 88.56 225 SER A CA 1
ATOM 1838 C C . SER A 1 225 ? -0.763 7.493 22.884 1.00 88.56 225 SER A C 1
ATOM 1840 O O . SER A 1 225 ? 0.050 8.276 23.383 1.00 88.56 225 SER A O 1
ATOM 1842 N N . LYS A 1 226 ? -1.519 7.862 21.838 1.00 87.56 226 LYS A N 1
ATOM 1843 C CA . LYS A 1 226 ? -1.533 9.247 21.330 1.00 87.56 226 LYS A CA 1
ATOM 1844 C C . LYS A 1 226 ? -2.135 10.208 22.359 1.00 87.56 226 LYS A C 1
ATOM 1846 O O . LYS A 1 226 ? -1.565 11.287 22.536 1.00 87.56 226 LYS A O 1
ATOM 1851 N N . LYS A 1 227 ? -3.215 9.799 23.043 1.00 84.88 227 LYS A N 1
ATOM 1852 C CA . LYS A 1 227 ? -3.864 10.550 24.135 1.00 84.88 227 LYS A CA 1
ATOM 1853 C C . LYS A 1 227 ? -2.897 10.775 25.292 1.00 84.88 227 LYS A C 1
ATOM 1855 O O . LYS A 1 227 ? -2.638 11.912 25.666 1.00 84.88 227 LYS A O 1
ATOM 1860 N N . GLU A 1 228 ? -2.258 9.712 25.775 1.00 83.81 228 GLU A N 1
ATOM 1861 C CA . GLU A 1 228 ? -1.276 9.780 26.869 1.00 83.81 228 GLU A CA 1
ATOM 1862 C C . GLU A 1 228 ? -0.080 10.688 26.552 1.00 83.81 228 GLU A C 1
ATOM 1864 O O . GLU A 1 228 ? 0.445 11.374 27.427 1.00 83.81 228 GLU A O 1
ATOM 1869 N N . LYS A 1 229 ? 0.351 10.721 25.285 1.00 86.00 229 LYS A N 1
ATOM 1870 C CA . LYS A 1 229 ? 1.456 11.572 24.817 1.00 86.00 229 LYS A CA 1
ATOM 1871 C C . LYS A 1 229 ? 1.037 13.017 24.530 1.00 86.00 229 LYS A C 1
ATOM 1873 O O . LYS A 1 229 ? 1.866 13.774 24.025 1.00 86.00 229 LYS A O 1
ATOM 1878 N N . GLY A 1 230 ? -0.217 13.390 24.797 1.00 80.94 230 GLY A N 1
ATOM 1879 C CA . GLY A 1 230 ? -0.743 14.732 24.543 1.00 80.94 230 GLY A CA 1
ATOM 1880 C C . GLY A 1 230 ? -0.603 15.151 23.081 1.00 80.94 230 GLY A C 1
ATOM 1881 O O . GLY A 1 230 ? -0.286 16.306 22.793 1.00 80.94 230 GLY A O 1
ATOM 1882 N N . LYS A 1 231 ? -0.734 14.200 22.143 1.00 81.12 231 LYS A N 1
ATOM 1883 C CA . LYS A 1 231 ? -0.709 14.546 20.720 1.00 81.12 231 LYS A CA 1
ATOM 1884 C C . LYS A 1 231 ? -1.941 15.373 20.373 1.00 81.12 231 LYS A C 1
ATOM 1886 O O . LYS A 1 231 ? -2.982 15.249 20.999 1.00 81.12 231 LYS A O 1
ATOM 1891 N N . ASP A 1 232 ? -1.794 16.196 19.344 1.00 79.88 232 ASP A N 1
ATOM 1892 C CA . ASP A 1 232 ? -2.886 16.990 18.793 1.00 79.88 232 ASP A CA 1
ATOM 1893 C C . ASP A 1 232 ? -4.105 16.112 18.464 1.00 79.88 232 ASP A C 1
ATOM 1895 O O . ASP A 1 232 ? -3.950 15.081 17.798 1.00 79.88 232 ASP A O 1
ATOM 1899 N N . SER A 1 233 ? -5.291 16.538 18.913 1.00 74.75 233 SER A N 1
ATOM 1900 C CA . SER A 1 233 ? -6.585 15.893 18.659 1.00 74.75 233 SER A CA 1
ATOM 1901 C C . SER A 1 233 ? -6.842 15.652 17.162 1.00 74.75 233 SER A C 1
ATOM 1903 O O . SER A 1 233 ? -7.513 14.688 16.782 1.00 74.75 233 SER A O 1
ATOM 1905 N N . ASP A 1 234 ? -6.223 16.447 16.284 1.00 75.50 234 ASP A N 1
ATOM 1906 C CA . ASP A 1 234 ? -6.284 16.284 14.829 1.00 75.50 234 ASP A CA 1
ATOM 1907 C C . ASP A 1 234 ? -5.562 15.034 14.307 1.00 75.50 234 ASP A C 1
ATOM 1909 O O . ASP A 1 234 ? -5.827 14.583 13.197 1.00 75.50 234 ASP A O 1
ATOM 1913 N N . LYS A 1 235 ? -4.702 14.406 15.117 1.00 80.25 235 LYS A N 1
ATOM 1914 C CA . LYS A 1 235 ? -3.962 13.179 14.758 1.00 80.25 235 LYS A CA 1
ATOM 1915 C C . LYS A 1 235 ? -4.687 11.882 15.136 1.00 80.25 235 LYS A C 1
ATOM 1917 O O . LYS A 1 235 ? -4.152 10.785 14.910 1.00 80.25 235 LYS A O 1
ATOM 1922 N N . PHE A 1 236 ? -5.864 11.993 15.742 1.00 87.62 236 PHE A N 1
ATOM 1923 C CA . PHE A 1 236 ? -6.700 10.861 16.125 1.00 87.62 236 PHE A CA 1
ATOM 1924 C C . PHE A 1 236 ? -7.675 10.527 15.008 1.00 87.62 236 PHE A C 1
ATOM 1926 O O . PHE A 1 236 ? -8.210 11.417 14.348 1.00 87.62 236 PHE A O 1
ATOM 1933 N N . VAL A 1 237 ? -7.922 9.231 14.819 1.00 93.06 237 VAL A N 1
ATOM 1934 C CA . VAL A 1 237 ? -8.915 8.773 13.833 1.00 93.06 237 VAL A CA 1
ATOM 1935 C C . VAL A 1 237 ? -10.341 8.788 14.387 1.00 93.06 237 VAL A C 1
ATOM 1937 O O . VAL A 1 237 ? -11.286 8.770 13.609 1.00 93.06 237 VAL A O 1
ATOM 1940 N N . VAL A 1 238 ? -10.499 8.854 15.712 1.00 94.25 238 VAL A N 1
ATOM 1941 C CA . VAL A 1 238 ? -11.777 8.956 16.436 1.00 94.25 238 VAL A CA 1
ATOM 1942 C C . VAL A 1 238 ? -11.759 10.167 17.378 1.00 94.25 238 VAL A C 1
ATOM 1944 O O . VAL A 1 238 ? -10.674 10.681 17.661 1.00 94.25 238 VAL A O 1
ATOM 1947 N N . PRO A 1 239 ? -12.916 10.646 17.871 1.00 92.88 239 PRO A N 1
ATOM 1948 C CA . PRO A 1 239 ? -12.957 11.678 18.902 1.00 92.88 239 PRO A CA 1
ATOM 1949 C C . PRO A 1 239 ? -12.234 11.211 20.171 1.00 92.88 239 PRO A C 1
ATOM 1951 O O . PRO A 1 239 ? -12.366 10.056 20.578 1.00 92.88 239 PRO A O 1
ATOM 1954 N N . GLU A 1 240 ? -11.452 12.101 20.782 1.00 88.69 240 GLU A N 1
ATOM 1955 C CA . GLU A 1 240 ? -10.603 11.778 21.937 1.00 88.69 240 GLU A CA 1
ATOM 1956 C C . GLU A 1 240 ? -11.411 11.287 23.151 1.00 88.69 240 GLU A C 1
ATOM 1958 O O . GLU A 1 240 ? -10.977 10.391 23.882 1.00 88.69 240 GLU A O 1
ATOM 1963 N N . ASP A 1 241 ? -12.607 11.841 23.336 1.00 89.56 241 ASP A N 1
ATOM 1964 C CA . ASP A 1 241 ? -13.564 11.495 24.385 1.00 89.56 241 ASP A CA 1
ATOM 1965 C C . ASP A 1 241 ? -14.170 10.095 24.212 1.00 89.56 241 ASP A C 1
ATOM 1967 O O . ASP A 1 241 ? -14.588 9.490 25.193 1.00 89.56 241 ASP A O 1
ATOM 1971 N N . LYS A 1 242 ? -14.144 9.541 22.994 1.00 92.44 242 LYS A N 1
ATOM 1972 C CA . LYS A 1 242 ? -14.718 8.226 22.676 1.00 92.44 242 LYS A CA 1
ATOM 1973 C C . LYS A 1 242 ? -13.717 7.071 22.685 1.00 92.44 242 LYS A C 1
ATOM 1975 O O . LYS A 1 242 ? -14.112 5.926 22.484 1.00 92.44 242 LYS A O 1
ATOM 1980 N N . ILE A 1 243 ? -12.427 7.336 22.906 1.00 89.62 243 ILE A N 1
ATOM 1981 C CA . ILE A 1 243 ? -11.386 6.290 22.909 1.00 89.62 243 ILE A CA 1
ATOM 1982 C C . ILE A 1 243 ? -11.626 5.271 24.030 1.00 89.62 243 ILE A C 1
ATOM 1984 O O . ILE A 1 243 ? -11.442 4.078 23.817 1.00 89.62 243 ILE A O 1
ATOM 1988 N N . GLU A 1 244 ? -12.052 5.733 25.207 1.00 89.44 244 GLU A N 1
ATOM 1989 C CA . GLU A 1 244 ? -12.317 4.876 26.375 1.00 89.44 244 GLU A CA 1
ATOM 1990 C C . GLU A 1 244 ? -13.526 3.957 26.164 1.00 89.44 244 GLU A C 1
ATOM 1992 O O . GLU A 1 244 ? -13.587 2.885 26.749 1.00 89.44 244 GLU A O 1
ATOM 1997 N N . GLU A 1 245 ? -14.462 4.330 25.287 1.00 91.38 245 GLU A N 1
ATOM 1998 C CA . GLU A 1 245 ? -15.617 3.490 24.948 1.00 91.38 245 GLU A CA 1
ATOM 1999 C C . GLU A 1 245 ? -15.263 2.309 24.029 1.00 91.38 245 GLU A C 1
ATOM 2001 O O . GLU A 1 245 ? -16.097 1.430 23.818 1.00 91.38 245 GLU A O 1
ATOM 2006 N N . LEU A 1 246 ? -14.060 2.309 23.444 1.00 88.25 246 LEU A N 1
ATOM 2007 C CA . LEU A 1 246 ? -13.570 1.258 22.548 1.00 88.25 246 LEU A CA 1
ATOM 2008 C C . LEU A 1 246 ? -12.600 0.279 23.238 1.00 88.25 246 LEU A C 1
ATOM 2010 O O . LEU A 1 246 ? -12.090 -0.619 22.568 1.00 88.25 246 LEU A O 1
ATOM 2014 N N . GLN A 1 247 ? -12.310 0.475 24.530 1.00 82.50 247 GLN A N 1
ATOM 2015 C CA . GLN A 1 247 ? -11.457 -0.396 25.353 1.00 82.50 247 GLN A CA 1
ATOM 2016 C C . GLN A 1 247 ? -12.254 -1.553 25.959 1.00 82.50 247 GLN A C 1
ATOM 2018 O O . GLN A 1 247 ? -11.682 -2.664 26.022 1.00 82.50 247 GLN A O 1
#

Organism: NCBI:txid412755

Radius of gyration: 22.35 Å; chains: 1; bounding box: 50×40×64 Å